Protein AF-A0A7R9W1L7-F1 (afdb_monomer_lite)

pLDDT: mean 74.61, std 10.75, range [48.31, 93.38]

Sequence (232 aa):
MELDSMMPRRMHPTLKKPCCNGKKKKAPWAEGTLNTEYRNQFQDKEVPYIRAGPRPDGPRDNGAFDDSTTYGDGFKHYQVPRAEPCKPLNSQSVEGLPFAGESTYRQGFGPKAVPYQKAGPPAAEATQSGPFDGSTTYGRAFPLRQVPAPPAPVTRATNIESSGPFVGESLYKSTFTNMGNAKRHPKRPGQERVETGPFCGDTTYRNTYVPKQAAPREPDCVPCCSDCDDDE

Foldseek 3Di:
DDDPVPDDDDDDDDDDDPPPPDPDDDDPVPPPDPQDPCNVVDDDDDDDDDDDDDDDDDDDPPDDDDPDDPCVVVDDDDDDDDDDDDDDDDDDDDDDDPDPPDDPCNVPPPDDDDPDDDDDDPDDDPPPDDDDPPQDPCNVPDDDDDDDDDDDPDPPDDPDDPPDDDPPDDPCNVPPDCPDDDDDDDDDDDPPPPDDDDDDPDDPCVVPDDDDDDDDDDDDDDDDDDDDDDDD

Organism: NCBI:txid1486919

Radius of gyration: 82.25 Å; chains: 1; bounding box: 157×122×192 Å

Secondary structure (DSSP, 8-state):
--GGGGSPP------PPPS--------GGGGS----HHHHH---------PPPPPPPPP---PPP----HHHHH------PPPPPP-----------------HHHHHSS--------PPPPPPP-----------HHHHH---PPPPPPPPP---------PPP-----HHHHHS---PPP-----PPP-----PPPP----HHHHH-PPPPPPP----------------

InterPro domains:
  IPR033336 Stabilizer of axonemal microtubules 1/2 [PTHR31516] (99-218)

Structure (mmCIF, N/CA/C/O backbone):
data_AF-A0A7R9W1L7-F1
#
_entry.id   AF-A0A7R9W1L7-F1
#
loop_
_atom_site.group_PDB
_atom_site.id
_atom_site.type_symbol
_atom_site.label_atom_id
_atom_site.label_alt_id
_atom_site.label_comp_id
_atom_site.label_asym_id
_atom_site.label_entity_id
_atom_site.label_seq_id
_atom_site.pdbx_PDB_ins_code
_atom_site.Cartn_x
_atom_site.Cartn_y
_atom_site.Cartn_z
_atom_site.occupancy
_atom_site.B_iso_or_equiv
_atom_site.auth_seq_id
_atom_site.auth_comp_id
_atom_site.auth_asym_id
_atom_site.auth_atom_id
_atom_site.pdbx_PDB_model_num
ATOM 1 N N . MET A 1 1 ? 5.255 -23.029 38.664 1.00 48.31 1 MET A N 1
ATOM 2 C CA . MET A 1 1 ? 5.895 -23.169 37.338 1.00 48.31 1 MET A CA 1
ATOM 3 C C . MET A 1 1 ? 6.216 -21.765 36.877 1.00 48.31 1 MET A C 1
ATOM 5 O O . MET A 1 1 ? 5.319 -20.935 36.912 1.00 48.31 1 MET A O 1
ATOM 9 N N . GLU A 1 2 ? 7.475 -21.481 36.569 1.00 53.03 2 GLU A N 1
ATOM 10 C CA . GLU A 1 2 ? 8.003 -20.116 36.465 1.00 53.03 2 GLU A CA 1
ATOM 11 C C . GLU A 1 2 ? 8.510 -19.879 35.035 1.00 53.03 2 GLU A C 1
ATOM 13 O O . GLU A 1 2 ? 9.278 -20.684 34.504 1.00 53.03 2 GLU A O 1
ATOM 18 N N . LEU A 1 3 ? 7.991 -18.843 34.370 1.00 58.75 3 LEU A N 1
ATOM 19 C CA . LEU A 1 3 ? 8.055 -18.713 32.905 1.00 58.75 3 LEU A CA 1
ATOM 20 C C . LEU A 1 3 ? 9.402 -18.193 32.371 1.00 58.75 3 LEU A C 1
ATOM 22 O O . LEU A 1 3 ? 9.691 -18.360 31.185 1.00 58.75 3 LEU A O 1
ATOM 26 N N . ASP A 1 4 ? 10.267 -17.658 33.235 1.00 58.69 4 ASP A N 1
ATOM 27 C CA . ASP A 1 4 ? 11.565 -17.081 32.847 1.00 58.69 4 ASP A CA 1
ATOM 28 C C . ASP A 1 4 ? 12.581 -18.116 32.328 1.00 58.69 4 ASP A C 1
ATOM 30 O O . ASP A 1 4 ? 13.571 -17.764 31.685 1.00 58.69 4 ASP A O 1
ATOM 34 N N . SER A 1 5 ? 12.325 -19.413 32.532 1.00 60.00 5 SER A N 1
ATOM 35 C CA . SER A 1 5 ? 13.204 -20.499 32.070 1.00 60.00 5 SER A CA 1
ATOM 36 C C . SER A 1 5 ? 13.189 -20.715 30.541 1.00 60.00 5 SER A C 1
ATOM 38 O O . SER A 1 5 ? 13.995 -21.483 30.016 1.00 60.00 5 SER A O 1
ATOM 40 N N . MET A 1 6 ? 12.286 -20.051 29.803 1.00 61.47 6 MET A N 1
ATOM 41 C CA . MET A 1 6 ? 12.083 -20.259 28.357 1.00 61.47 6 MET A CA 1
ATOM 42 C C . MET A 1 6 ? 12.752 -19.227 27.431 1.00 61.47 6 MET A C 1
ATOM 44 O O . MET A 1 6 ? 12.688 -19.389 26.212 1.00 61.47 6 MET A O 1
ATOM 48 N N . MET A 1 7 ? 13.436 -18.200 27.949 1.00 63.03 7 MET A N 1
ATOM 49 C CA . MET A 1 7 ? 14.195 -17.281 27.087 1.00 63.03 7 MET A CA 1
ATOM 50 C C . MET A 1 7 ? 15.588 -17.842 26.731 1.00 63.03 7 MET A C 1
ATOM 52 O O . MET A 1 7 ? 16.369 -18.165 27.632 1.00 63.03 7 MET A O 1
ATOM 56 N N . PRO A 1 8 ? 15.969 -17.923 25.439 1.00 62.28 8 PRO A N 1
ATOM 57 C CA . PRO A 1 8 ? 17.296 -18.390 25.050 1.00 62.28 8 PRO A CA 1
ATOM 58 C C . PRO A 1 8 ? 18.368 -17.384 25.488 1.00 62.28 8 PRO A C 1
ATOM 60 O O . PRO A 1 8 ? 18.388 -16.231 25.049 1.00 62.28 8 PRO A O 1
ATOM 63 N N . ARG A 1 9 ? 19.293 -17.830 26.349 1.00 63.84 9 ARG A N 1
ATOM 64 C CA . ARG A 1 9 ? 20.408 -17.008 26.845 1.00 63.84 9 ARG A CA 1
ATOM 65 C C . ARG A 1 9 ? 21.240 -16.502 25.661 1.00 63.84 9 ARG A C 1
ATOM 67 O O . ARG A 1 9 ? 21.796 -17.305 24.911 1.00 63.84 9 ARG A O 1
ATOM 74 N N . ARG A 1 10 ? 21.360 -15.179 25.500 1.00 57.12 10 ARG A N 1
ATOM 75 C CA . ARG A 1 10 ? 22.214 -14.581 24.461 1.00 57.12 10 ARG A CA 1
ATOM 76 C C . ARG A 1 10 ? 23.678 -14.921 24.744 1.00 57.12 10 ARG A C 1
ATOM 78 O O . ARG A 1 10 ? 24.285 -14.359 25.649 1.00 57.12 10 ARG A O 1
ATOM 85 N N . MET A 1 11 ? 24.247 -15.827 23.952 1.00 55.00 11 MET A N 1
ATOM 86 C CA . MET A 1 11 ? 25.677 -16.122 23.992 1.00 55.00 11 MET A CA 1
ATOM 87 C C . MET A 1 11 ? 26.461 -14.891 23.529 1.00 55.00 11 MET A C 1
ATOM 89 O O . MET A 1 11 ? 26.383 -14.499 22.364 1.00 55.00 11 MET A O 1
ATOM 93 N N . HIS A 1 12 ? 27.220 -14.278 24.436 1.00 54.75 12 HIS A N 1
ATOM 94 C CA . HIS A 1 12 ? 28.152 -13.216 24.070 1.00 54.75 12 HIS A CA 1
ATOM 95 C C . HIS A 1 12 ? 29.284 -13.811 23.213 1.00 54.75 12 HIS A C 1
ATOM 97 O O . HIS A 1 12 ? 29.855 -14.835 23.601 1.00 54.75 12 HIS A O 1
ATOM 103 N N . PRO A 1 13 ? 29.635 -13.210 22.060 1.00 51.91 13 PRO A N 1
ATOM 104 C CA . PRO A 1 13 ? 30.690 -13.740 21.207 1.00 51.91 13 PRO A CA 1
ATOM 105 C C . PRO A 1 13 ? 32.034 -13.681 21.938 1.00 51.91 13 PRO A C 1
ATOM 107 O O . PRO A 1 13 ? 32.464 -12.623 22.400 1.00 51.91 13 PRO A O 1
ATOM 110 N N . THR A 1 14 ? 32.718 -14.821 22.029 1.00 57.22 14 THR A N 1
ATOM 111 C CA . THR A 1 14 ? 34.042 -14.903 22.644 1.00 57.22 14 THR A CA 1
ATOM 112 C C . THR A 1 14 ? 35.061 -14.165 21.779 1.00 57.22 14 THR A C 1
ATOM 114 O O . THR A 1 14 ? 35.517 -14.658 20.746 1.00 57.22 14 THR A O 1
ATOM 117 N N . LEU A 1 15 ? 35.427 -12.955 22.212 1.00 59.19 15 LEU A N 1
ATOM 118 C CA . LEU A 1 15 ? 36.490 -12.152 21.609 1.00 59.19 15 LEU A CA 1
ATOM 119 C C . LEU A 1 15 ? 37.790 -12.965 21.573 1.00 59.19 15 LEU A C 1
ATOM 121 O O . LEU A 1 15 ? 38.470 -13.142 22.587 1.00 59.19 15 LEU A O 1
ATOM 125 N N . LYS A 1 16 ? 38.132 -13.476 20.384 1.00 58.44 16 LYS A N 1
ATOM 126 C CA . LYS A 1 16 ? 39.404 -14.156 20.132 1.00 58.44 16 LYS A CA 1
ATOM 127 C C . LYS A 1 16 ? 40.528 -13.184 20.484 1.00 58.44 16 LYS A C 1
ATOM 129 O O . LYS A 1 16 ? 40.612 -12.105 19.901 1.00 58.44 16 LYS A O 1
ATOM 134 N N . LYS A 1 17 ? 41.373 -13.565 21.449 1.00 60.69 17 LYS A N 1
ATOM 135 C CA . LYS A 1 17 ? 42.519 -12.756 21.889 1.00 60.69 17 LYS A CA 1
ATOM 136 C C . LYS A 1 17 ? 43.356 -12.366 20.657 1.00 60.69 17 LYS A C 1
ATOM 138 O O . LYS A 1 17 ? 43.652 -13.257 19.857 1.00 60.69 17 LYS A O 1
ATOM 143 N N . PRO A 1 18 ? 43.724 -11.083 20.478 1.00 58.16 18 PRO A N 1
ATOM 144 C CA . PRO A 1 18 ? 44.474 -10.655 19.303 1.00 58.16 18 PRO A CA 1
ATOM 145 C C . PRO A 1 18 ? 45.808 -11.406 19.223 1.00 58.16 18 PRO A C 1
ATOM 147 O O . PRO A 1 18 ? 46.460 -11.649 20.239 1.00 58.16 18 PRO A O 1
ATOM 150 N N . CYS A 1 19 ? 46.212 -11.779 18.009 1.00 60.16 19 CYS A N 1
ATOM 151 C CA . CYS A 1 19 ? 47.325 -12.688 17.703 1.00 60.16 19 CYS A CA 1
ATOM 152 C C . CYS A 1 19 ? 48.735 -12.099 17.950 1.00 60.16 19 CYS A C 1
ATOM 154 O O . CYS A 1 19 ? 49.717 -12.492 17.325 1.00 60.16 19 CYS A O 1
ATOM 156 N N . CYS A 1 20 ? 48.859 -11.167 18.892 1.00 54.81 20 CYS A N 1
ATOM 157 C CA . CYS A 1 20 ? 50.037 -10.341 19.134 1.00 54.81 20 CYS A CA 1
ATOM 158 C C . CYS A 1 20 ? 51.049 -10.984 20.099 1.00 54.81 20 CYS A C 1
ATOM 160 O O . CYS A 1 20 ? 51.641 -10.289 20.922 1.00 54.81 20 CYS A O 1
ATOM 162 N N . ASN A 1 21 ? 51.301 -12.293 19.988 1.00 55.09 21 ASN A N 1
ATOM 163 C CA . ASN A 1 21 ? 52.278 -13.010 20.829 1.00 55.09 21 ASN A CA 1
ATOM 164 C C . ASN A 1 21 ? 53.749 -12.755 20.404 1.00 55.09 21 ASN A C 1
ATOM 166 O O . ASN A 1 21 ? 54.629 -13.602 20.556 1.00 55.09 21 ASN A O 1
ATOM 170 N N . GLY A 1 22 ? 54.017 -11.576 19.834 1.00 58.28 22 GLY A N 1
ATOM 171 C CA . GLY A 1 22 ? 55.339 -11.129 19.414 1.00 58.28 22 GLY A CA 1
ATOM 172 C C . GLY A 1 22 ? 56.109 -10.536 20.589 1.00 58.28 22 GLY A C 1
ATOM 173 O O . GLY A 1 22 ? 55.716 -9.508 21.143 1.00 58.28 22 GLY A O 1
ATOM 174 N N . LYS A 1 23 ? 57.237 -11.157 20.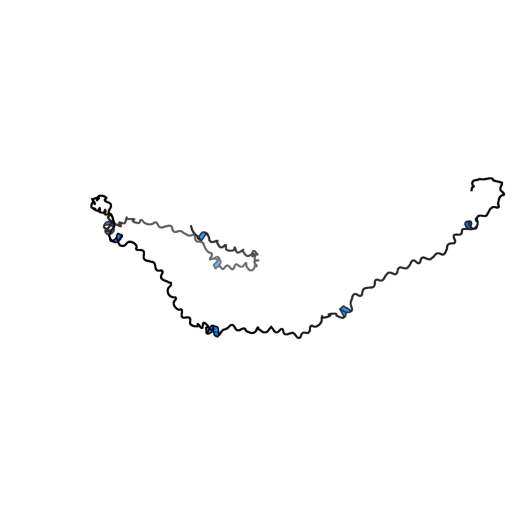954 1.00 60.84 23 LYS A N 1
ATOM 175 C CA . LYS A 1 23 ? 58.143 -10.635 21.987 1.00 60.84 23 LYS A CA 1
ATOM 176 C C . LYS A 1 23 ? 58.648 -9.247 21.571 1.00 60.84 23 LYS A C 1
ATOM 178 O O . LYS A 1 23 ? 59.473 -9.139 20.663 1.00 60.84 23 LYS A O 1
ATOM 183 N N . LYS A 1 24 ? 58.181 -8.186 22.241 1.00 60.44 24 LYS A N 1
ATOM 184 C CA . LYS A 1 24 ? 58.736 -6.833 22.078 1.00 60.44 24 LYS A CA 1
ATOM 185 C C . LYS A 1 24 ? 60.225 -6.883 22.431 1.00 60.44 24 LYS A C 1
ATOM 187 O O . LYS A 1 24 ? 60.571 -7.202 23.567 1.00 60.44 24 LYS A O 1
ATOM 192 N N . LYS A 1 25 ? 61.103 -6.590 21.466 1.00 61.25 25 LYS A N 1
ATOM 193 C CA . LYS A 1 25 ? 62.547 -6.481 21.717 1.00 61.25 25 LYS A CA 1
ATOM 194 C C . LYS A 1 25 ? 62.767 -5.331 22.704 1.00 61.25 25 LYS A C 1
ATOM 196 O O . LYS A 1 25 ? 62.472 -4.187 22.364 1.00 61.25 25 LYS A O 1
ATOM 201 N N . LYS A 1 26 ? 63.257 -5.620 23.914 1.00 58.34 26 LYS A N 1
ATOM 202 C CA . LYS A 1 26 ? 63.721 -4.567 24.825 1.00 58.34 26 LYS A CA 1
ATOM 203 C C . LYS A 1 26 ? 64.927 -3.873 24.190 1.00 58.34 26 LYS A C 1
ATOM 205 O O . LYS A 1 26 ? 65.870 -4.547 23.782 1.00 58.34 26 LYS A O 1
ATOM 210 N N . ALA A 1 27 ? 64.898 -2.546 24.124 1.00 58.50 27 ALA A N 1
ATOM 211 C CA . ALA A 1 27 ? 66.088 -1.752 23.847 1.00 58.50 27 ALA A CA 1
ATOM 212 C C . ALA A 1 27 ? 66.830 -1.489 25.175 1.00 58.50 27 ALA A C 1
ATOM 214 O O . ALA A 1 27 ? 66.163 -1.236 26.181 1.00 58.50 27 ALA A O 1
ATOM 215 N N . PRO A 1 28 ? 68.175 -1.524 25.209 1.00 61.00 28 PRO A N 1
ATOM 216 C CA . PRO A 1 28 ? 68.942 -1.509 26.462 1.00 61.00 28 PRO A CA 1
ATOM 217 C C . PRO A 1 28 ? 68.865 -0.189 27.249 1.00 61.00 28 PRO A C 1
ATOM 219 O O . PRO A 1 28 ? 69.243 -0.152 28.412 1.00 61.00 28 PRO A O 1
ATOM 222 N N . TRP A 1 29 ? 68.333 0.889 26.662 1.00 56.19 29 TRP A N 1
ATOM 223 C CA . TRP A 1 29 ? 68.117 2.162 27.364 1.00 56.19 29 TRP A CA 1
ATOM 224 C C . TRP A 1 29 ? 66.908 2.152 28.320 1.00 56.19 29 TRP A C 1
ATOM 226 O O . TRP A 1 29 ? 66.736 3.085 29.097 1.00 56.19 29 TRP A O 1
ATOM 236 N N . ALA A 1 30 ? 66.082 1.100 28.292 1.00 57.69 30 ALA A N 1
ATOM 237 C CA . ALA A 1 30 ? 64.879 0.965 29.118 1.00 57.69 30 ALA A CA 1
ATOM 238 C C . ALA A 1 30 ? 65.098 0.173 30.428 1.00 57.69 30 ALA A C 1
ATOM 240 O O . ALA A 1 30 ? 64.130 -0.314 31.013 1.00 57.69 30 ALA A O 1
ATOM 241 N N . GLU A 1 31 ? 66.347 0.008 30.880 1.00 59.22 31 GLU A N 1
ATOM 242 C CA . GLU A 1 31 ? 66.680 -0.700 32.134 1.00 59.22 31 GLU A CA 1
ATOM 243 C C . GLU A 1 31 ? 67.099 0.243 33.283 1.00 59.22 31 GLU A C 1
ATOM 245 O O . GLU A 1 31 ? 67.529 -0.207 34.341 1.00 59.22 31 GLU A O 1
ATOM 250 N N . GLY A 1 32 ? 66.877 1.554 33.124 1.00 59.47 32 GLY A N 1
ATOM 251 C CA . GLY A 1 32 ? 66.803 2.497 34.244 1.00 59.47 32 GLY A CA 1
ATOM 252 C C . GLY A 1 32 ? 65.422 2.442 34.906 1.00 59.47 32 GLY A C 1
ATOM 253 O O . GLY A 1 32 ? 64.412 2.755 34.273 1.00 59.47 32 GLY A O 1
ATOM 254 N N . THR A 1 33 ? 65.348 2.039 36.175 1.00 61.34 33 THR A N 1
ATOM 255 C CA . THR A 1 33 ? 64.073 1.861 36.886 1.00 61.34 33 THR A CA 1
ATOM 256 C C . THR A 1 33 ? 63.413 3.197 37.235 1.00 61.34 33 THR A C 1
ATOM 258 O O . THR A 1 33 ? 63.715 3.791 38.267 1.00 61.34 33 THR A O 1
ATOM 261 N N . LEU A 1 34 ? 62.429 3.619 36.436 1.00 58.81 34 LEU A N 1
ATOM 262 C CA . LEU A 1 34 ? 61.545 4.768 36.705 1.00 58.81 34 LEU A CA 1
ATOM 263 C C . LEU A 1 34 ? 60.535 4.524 37.857 1.00 58.81 34 LEU A C 1
ATOM 265 O O . LEU A 1 34 ? 59.455 5.113 37.888 1.00 58.81 34 LEU A O 1
ATOM 269 N N . ASN A 1 35 ? 60.878 3.666 38.822 1.00 61.72 35 ASN A N 1
ATOM 270 C CA . ASN A 1 35 ? 60.157 3.560 40.084 1.00 61.72 35 ASN A CA 1
ATOM 271 C C . ASN A 1 35 ? 60.635 4.687 41.001 1.00 61.72 35 ASN A C 1
ATOM 273 O O . ASN A 1 35 ? 61.728 4.608 41.563 1.00 61.72 35 ASN A O 1
ATOM 277 N N . THR A 1 36 ? 59.803 5.711 41.181 1.00 73.12 36 THR A N 1
ATOM 278 C CA . THR A 1 36 ? 60.026 6.729 42.214 1.00 73.12 36 THR A CA 1
ATOM 279 C C . THR A 1 36 ? 60.129 6.077 43.593 1.00 73.12 36 THR A C 1
ATOM 281 O O . THR A 1 36 ? 59.518 5.038 43.853 1.00 73.12 36 THR A O 1
ATOM 284 N N . GLU A 1 37 ? 60.871 6.699 44.510 1.00 74.81 37 GLU A N 1
ATOM 285 C CA . GLU A 1 37 ? 60.995 6.228 45.897 1.00 74.81 37 GLU A CA 1
ATOM 286 C C . GLU A 1 37 ? 59.626 6.014 46.565 1.00 74.81 37 GLU A C 1
ATOM 288 O O . GLU A 1 37 ? 59.406 4.990 47.211 1.00 74.81 37 GLU A O 1
ATOM 293 N N . TYR A 1 38 ? 58.664 6.893 46.265 1.00 75.38 38 TYR A N 1
ATOM 294 C CA . TYR A 1 38 ? 57.255 6.760 46.630 1.00 75.38 38 TYR A CA 1
ATOM 295 C C . TYR A 1 38 ? 56.657 5.406 46.207 1.00 75.38 38 TYR A C 1
ATOM 297 O O . TYR A 1 38 ? 56.055 4.714 47.025 1.00 75.38 38 TYR A O 1
ATOM 305 N N . ARG A 1 39 ? 56.866 4.969 44.955 1.00 72.81 39 ARG A N 1
ATOM 306 C CA . ARG A 1 39 ? 56.329 3.694 44.445 1.00 72.81 39 ARG A CA 1
ATOM 307 C C . ARG A 1 39 ? 56.939 2.469 45.133 1.00 72.81 39 ARG A C 1
ATOM 309 O O . ARG A 1 39 ? 56.288 1.429 45.195 1.00 72.81 39 ARG A O 1
ATOM 316 N N . ASN A 1 40 ? 58.162 2.592 45.646 1.00 73.31 40 ASN A N 1
ATOM 317 C CA . ASN A 1 40 ? 58.850 1.520 46.364 1.00 73.31 40 ASN A CA 1
ATOM 318 C C . ASN A 1 40 ? 58.471 1.480 47.858 1.00 73.31 40 ASN A C 1
ATOM 320 O O . ASN A 1 40 ? 58.362 0.391 48.417 1.00 73.31 40 ASN A O 1
ATOM 324 N N . GLN A 1 41 ? 58.248 2.638 48.491 1.00 76.00 41 GLN A N 1
ATOM 325 C CA . GLN A 1 41 ? 57.887 2.764 49.912 1.00 76.00 41 GLN A CA 1
ATOM 326 C C . GLN A 1 41 ? 56.391 2.504 50.178 1.00 76.00 41 GLN A C 1
ATOM 328 O O . GLN A 1 41 ? 56.039 1.869 51.177 1.00 76.00 41 GLN A O 1
ATOM 333 N N . PHE A 1 42 ? 55.515 2.956 49.275 1.00 75.50 42 PHE A N 1
ATOM 334 C CA . PHE A 1 42 ? 54.059 2.811 49.361 1.00 75.50 42 PHE A CA 1
ATOM 335 C C . PHE A 1 42 ? 53.570 1.684 48.441 1.00 75.50 42 PHE A C 1
ATOM 337 O O . PHE A 1 42 ? 53.008 1.903 47.366 1.00 75.50 42 PHE A O 1
ATOM 344 N N . GLN A 1 43 ? 53.822 0.453 48.886 1.00 78.31 43 GLN A N 1
ATOM 345 C CA . GLN A 1 43 ? 53.158 -0.752 48.389 1.00 78.31 43 GLN A CA 1
ATOM 346 C C . GLN A 1 43 ? 51.960 -1.079 49.287 1.00 78.31 43 GLN A C 1
ATOM 348 O O . GLN A 1 43 ? 51.998 -0.800 50.489 1.00 78.31 43 GLN A O 1
ATOM 353 N N . ASP A 1 44 ? 50.920 -1.680 48.713 1.00 78.38 44 ASP A N 1
ATOM 354 C CA . ASP A 1 44 ? 49.728 -2.100 49.448 1.00 78.38 44 ASP A CA 1
ATOM 355 C C . ASP A 1 44 ? 50.090 -3.195 50.465 1.00 78.38 44 ASP A C 1
ATOM 357 O O . ASP A 1 44 ? 50.682 -4.218 50.118 1.00 78.38 44 ASP A O 1
ATOM 361 N N . LYS A 1 45 ? 49.769 -2.962 51.742 1.00 77.56 45 LYS A N 1
ATOM 362 C CA . LYS A 1 45 ? 50.071 -3.876 52.853 1.00 77.56 45 LYS A CA 1
ATOM 363 C C . LYS A 1 45 ? 48.774 -4.476 53.371 1.00 77.56 45 LYS A C 1
ATOM 365 O O . LYS A 1 45 ? 47.956 -3.762 53.948 1.00 77.56 45 LYS A O 1
ATOM 370 N N . GLU A 1 46 ? 48.601 -5.780 53.195 1.00 77.94 46 GLU A N 1
ATOM 371 C CA . GLU A 1 46 ? 47.484 -6.500 53.805 1.00 77.94 46 GLU A CA 1
ATOM 372 C C . GLU A 1 46 ? 47.642 -6.514 55.332 1.00 77.94 46 GLU A C 1
ATOM 374 O O . GLU A 1 46 ? 48.674 -6.922 55.868 1.00 77.94 46 GLU A O 1
ATOM 379 N N . VAL A 1 47 ? 46.613 -6.046 56.041 1.00 74.69 47 VAL A N 1
ATOM 380 C CA . VAL A 1 47 ? 46.554 -6.040 57.508 1.00 74.69 47 VAL A CA 1
ATOM 381 C C . VAL A 1 47 ? 45.605 -7.160 57.950 1.00 74.69 47 VAL A C 1
ATOM 383 O O . VAL A 1 47 ? 44.478 -7.213 57.451 1.00 74.69 47 VAL A O 1
ATOM 386 N N . PRO A 1 48 ? 46.005 -8.060 58.869 1.00 74.25 48 PRO A N 1
ATOM 387 C CA . PRO A 1 48 ? 45.157 -9.172 59.286 1.00 74.25 48 PRO A CA 1
ATOM 388 C C . PRO A 1 48 ? 43.876 -8.673 59.968 1.00 74.25 48 PRO A C 1
ATOM 390 O O . PRO A 1 48 ? 43.916 -7.937 60.954 1.00 74.25 48 PRO A O 1
ATOM 393 N N . TYR A 1 49 ? 42.725 -9.096 59.444 1.00 70.75 49 TYR A N 1
ATOM 394 C CA . TYR A 1 49 ? 41.411 -8.671 59.925 1.00 70.75 49 TYR A CA 1
ATOM 395 C C . TYR A 1 49 ? 41.060 -9.311 61.278 1.00 70.75 49 TYR A C 1
ATOM 397 O O . TYR A 1 49 ? 40.677 -10.482 61.358 1.00 70.75 49 TYR A O 1
ATOM 405 N N . ILE A 1 50 ? 41.157 -8.522 62.350 1.00 70.69 50 ILE A N 1
ATOM 406 C CA . ILE A 1 50 ? 40.737 -8.923 63.696 1.00 70.69 50 ILE A CA 1
ATOM 407 C C . ILE A 1 50 ? 39.207 -8.852 63.782 1.00 70.69 50 ILE A C 1
ATOM 409 O O . ILE A 1 50 ? 38.623 -7.768 63.801 1.00 70.69 50 ILE A O 1
ATOM 413 N N . ARG A 1 51 ? 38.541 -10.009 63.889 1.00 68.25 51 ARG A N 1
ATOM 414 C CA . ARG A 1 51 ? 37.119 -10.058 64.260 1.00 68.25 51 ARG A CA 1
ATOM 415 C C . ARG A 1 51 ? 36.964 -9.739 65.743 1.00 68.25 51 ARG A C 1
ATOM 417 O O . ARG A 1 51 ? 37.459 -10.484 66.586 1.00 68.25 51 ARG A O 1
ATOM 424 N N . ALA A 1 52 ? 36.204 -8.696 66.061 1.00 67.88 52 ALA A N 1
ATOM 425 C CA . ALA A 1 52 ? 35.606 -8.572 67.384 1.00 67.88 52 ALA A CA 1
ATOM 426 C C . ALA A 1 52 ? 34.566 -9.693 67.570 1.00 67.88 52 ALA A C 1
ATOM 428 O O . ALA A 1 52 ? 33.734 -9.920 66.690 1.00 67.88 52 ALA A O 1
ATOM 429 N N . GLY A 1 53 ? 34.628 -10.408 68.695 1.00 71.56 53 GLY A N 1
ATOM 430 C CA . GLY A 1 53 ? 33.616 -11.403 69.051 1.00 71.56 53 GLY A CA 1
ATOM 431 C C . GLY A 1 53 ? 32.283 -10.753 69.460 1.00 71.56 53 GLY A C 1
ATOM 432 O O . GLY A 1 53 ? 32.265 -9.565 69.800 1.00 71.56 53 GLY A O 1
ATOM 433 N N . PRO A 1 54 ? 31.168 -11.508 69.463 1.00 69.62 54 PRO A N 1
ATOM 434 C CA . PRO A 1 54 ? 29.909 -11.036 70.032 1.00 69.62 54 PRO A CA 1
ATOM 435 C C . PRO A 1 54 ? 30.086 -10.632 71.500 1.00 69.62 54 PRO A C 1
ATOM 437 O O . PRO A 1 54 ? 30.805 -11.293 72.251 1.00 69.62 54 PRO A O 1
ATOM 440 N N . ARG A 1 55 ? 29.409 -9.561 71.926 1.00 67.50 55 ARG A N 1
ATOM 441 C CA . ARG A 1 55 ? 29.264 -9.261 73.357 1.00 67.50 55 ARG A CA 1
ATOM 442 C C . ARG A 1 55 ? 28.253 -10.239 73.970 1.00 67.50 55 ARG A C 1
ATOM 444 O O . ARG A 1 55 ? 27.312 -10.609 73.270 1.00 67.50 55 ARG A O 1
ATOM 451 N N . PRO A 1 56 ? 28.400 -10.639 75.244 1.00 67.56 56 PRO A N 1
ATOM 452 C CA . PRO A 1 56 ? 27.352 -11.382 75.930 1.00 67.56 56 PRO A CA 1
ATOM 453 C C . PRO A 1 56 ? 26.114 -10.491 76.104 1.00 67.56 56 PRO A C 1
ATOM 455 O O . PRO A 1 56 ? 26.220 -9.379 76.628 1.00 67.56 56 PRO A O 1
ATOM 458 N N . ASP A 1 57 ? 24.949 -10.974 75.673 1.00 67.62 57 ASP A N 1
ATOM 459 C CA . ASP A 1 57 ? 23.664 -10.371 76.031 1.00 67.62 57 ASP A CA 1
ATOM 460 C C . ASP A 1 57 ? 23.427 -10.530 77.541 1.00 67.62 57 ASP A C 1
ATOM 462 O O . ASP A 1 57 ? 23.575 -11.620 78.098 1.00 67.62 57 ASP A O 1
ATOM 466 N N . GLY A 1 58 ? 23.059 -9.435 78.208 1.00 69.00 58 GLY A N 1
ATOM 467 C CA . GLY A 1 58 ? 22.636 -9.474 79.608 1.00 69.00 58 GLY A CA 1
ATOM 468 C C . GLY A 1 58 ? 21.249 -10.116 79.767 1.00 69.00 58 GLY A C 1
ATOM 469 O O . GLY A 1 58 ? 20.478 -10.137 78.801 1.00 69.00 58 GLY A O 1
ATOM 470 N N . PRO A 1 59 ? 20.898 -10.609 80.972 1.00 70.62 59 PRO A N 1
ATOM 471 C CA . PRO A 1 59 ? 19.555 -11.104 81.256 1.00 70.62 59 PRO A CA 1
ATOM 472 C C . PRO A 1 59 ? 18.486 -10.066 80.898 1.00 70.62 59 PRO A C 1
ATOM 474 O O . PRO A 1 59 ? 18.641 -8.878 81.183 1.00 70.62 59 PRO A O 1
ATOM 477 N N . ARG A 1 60 ? 17.400 -10.526 80.273 1.00 70.38 60 ARG A N 1
ATOM 478 C CA . ARG A 1 60 ? 16.197 -9.731 80.011 1.00 70.38 60 ARG A CA 1
ATOM 479 C C . ARG A 1 60 ? 15.045 -10.381 80.762 1.00 70.38 60 ARG A C 1
ATOM 481 O O . ARG A 1 60 ? 14.823 -11.582 80.599 1.00 70.38 60 ARG A O 1
ATOM 488 N N . ASP A 1 61 ? 14.335 -9.599 81.565 1.00 72.81 61 ASP A N 1
ATOM 489 C CA . ASP A 1 61 ? 13.206 -10.090 82.351 1.00 72.81 61 ASP A CA 1
ATOM 490 C C . ASP A 1 61 ? 12.004 -10.354 81.439 1.00 72.81 61 ASP A C 1
ATOM 492 O O . ASP A 1 61 ? 11.173 -9.483 81.182 1.00 72.81 61 ASP A O 1
ATOM 496 N N . ASN A 1 62 ? 11.919 -11.586 80.939 1.00 69.44 62 ASN A N 1
ATOM 497 C CA . ASN A 1 62 ? 10.798 -12.084 80.144 1.00 69.44 62 ASN A CA 1
ATOM 498 C C . ASN A 1 62 ? 9.594 -12.404 81.050 1.00 69.44 62 ASN A C 1
ATOM 500 O O . ASN A 1 62 ? 9.152 -13.551 81.137 1.00 69.44 62 ASN A O 1
ATOM 504 N N . GLY A 1 63 ? 9.087 -11.394 81.760 1.00 76.62 63 GLY A N 1
ATOM 505 C CA . GLY A 1 63 ? 7.808 -11.486 82.459 1.00 76.62 63 GLY A CA 1
ATOM 506 C C . GLY A 1 63 ? 6.671 -11.695 81.458 1.00 76.62 63 GLY A C 1
ATOM 507 O O . GLY A 1 63 ? 6.651 -11.066 80.400 1.00 76.62 63 GLY A O 1
ATOM 508 N N . ALA A 1 64 ? 5.726 -12.580 81.779 1.00 79.62 64 ALA A N 1
ATOM 509 C CA . ALA A 1 64 ? 4.512 -12.721 80.984 1.00 79.62 64 ALA A CA 1
ATOM 510 C C . ALA A 1 64 ? 3.681 -11.434 81.099 1.00 79.62 64 ALA A C 1
ATOM 512 O O . ALA A 1 64 ? 3.392 -10.980 82.207 1.00 79.62 64 ALA A O 1
ATOM 513 N N . PHE A 1 65 ? 3.328 -10.846 79.958 1.00 82.69 65 PHE A N 1
ATOM 514 C CA . PHE A 1 65 ? 2.392 -9.730 79.900 1.00 82.69 65 PHE A CA 1
ATOM 515 C C . PHE A 1 65 ? 0.960 -10.259 80.070 1.00 82.69 65 PHE A C 1
ATOM 517 O O . PHE A 1 65 ? 0.658 -11.378 79.654 1.00 82.69 65 PHE A O 1
ATOM 524 N N . ASP A 1 66 ? 0.106 -9.475 80.725 1.00 84.12 66 ASP A N 1
ATOM 525 C CA . ASP A 1 66 ? -1.313 -9.780 80.891 1.00 84.12 66 ASP A CA 1
ATOM 526 C C . ASP A 1 66 ? -2.117 -8.867 79.960 1.00 84.12 66 ASP A C 1
ATOM 528 O O . ASP A 1 66 ? -2.437 -7.726 80.293 1.00 84.12 66 ASP A O 1
ATOM 532 N N . ASP A 1 67 ? -2.395 -9.371 78.758 1.00 82.19 67 ASP A N 1
ATOM 533 C CA . ASP A 1 67 ? -3.186 -8.700 77.725 1.00 82.19 67 ASP A CA 1
ATOM 534 C C . ASP A 1 67 ? -4.698 -8.633 78.054 1.00 82.19 67 ASP A C 1
ATOM 536 O O . ASP A 1 67 ? -5.494 -8.195 77.213 1.00 82.19 67 ASP A O 1
ATOM 540 N N . SER A 1 68 ? -5.144 -9.086 79.237 1.00 85.31 68 SER A N 1
ATOM 541 C CA . SER A 1 68 ? -6.563 -9.042 79.600 1.00 85.31 68 SER A CA 1
ATOM 542 C C . SER A 1 68 ? -7.065 -7.600 79.739 1.00 85.31 68 SER A C 1
ATOM 544 O O . SER A 1 68 ? -6.461 -6.722 80.354 1.00 85.31 68 SER A O 1
ATOM 546 N N . THR A 1 69 ? -8.216 -7.329 79.121 1.00 87.38 69 THR A N 1
ATOM 547 C CA . THR A 1 69 ? -8.866 -6.016 79.165 1.00 87.38 69 THR A CA 1
ATOM 548 C C . THR A 1 69 ? -10.340 -6.180 79.493 1.00 87.38 69 THR A C 1
ATOM 550 O O . THR A 1 69 ? -11.004 -7.096 79.006 1.00 87.38 69 THR A O 1
ATOM 553 N N . THR A 1 70 ? -10.890 -5.241 80.265 1.00 88.81 70 THR A N 1
ATOM 554 C CA . THR A 1 70 ? -12.297 -5.255 80.701 1.00 88.81 70 THR A CA 1
ATOM 555 C C . THR A 1 70 ? -13.279 -5.365 79.530 1.00 88.81 70 THR A C 1
ATOM 557 O O . THR A 1 70 ? -14.349 -5.954 79.667 1.00 88.81 70 THR A O 1
ATOM 560 N N . TYR A 1 71 ? -12.912 -4.823 78.363 1.00 88.88 71 TYR A N 1
ATOM 561 C CA . TYR A 1 71 ? -13.696 -4.950 77.137 1.00 88.88 71 TYR A CA 1
ATOM 562 C C . TYR A 1 71 ? -13.599 -6.354 76.522 1.00 88.88 71 TYR A C 1
ATOM 564 O O . TYR A 1 71 ? -14.628 -6.950 76.206 1.00 88.88 71 TYR A O 1
ATOM 572 N N . GLY A 1 72 ? -12.381 -6.895 76.393 1.00 85.00 72 GLY A N 1
ATOM 573 C CA . GLY A 1 72 ? -12.137 -8.223 75.825 1.00 85.00 72 GLY A CA 1
ATOM 574 C C . GLY A 1 72 ? -12.793 -9.353 76.618 1.00 85.00 72 GLY A C 1
ATOM 575 O O . GLY A 1 72 ? -13.272 -10.313 76.015 1.00 85.00 72 GLY A O 1
ATOM 576 N N . ASP A 1 73 ? -12.883 -9.225 77.946 1.00 84.38 73 ASP A N 1
ATOM 577 C CA . ASP A 1 73 ? -13.613 -10.181 78.784 1.00 84.38 73 ASP A CA 1
ATOM 578 C C . ASP A 1 73 ? -15.124 -9.928 78.853 1.00 84.38 73 ASP A C 1
ATOM 580 O O . ASP A 1 73 ? -15.892 -10.892 78.816 1.00 84.38 73 ASP A O 1
ATOM 584 N N . GLY A 1 74 ? -15.561 -8.665 78.908 1.00 85.94 74 GLY A N 1
ATOM 585 C CA . GLY A 1 74 ? -16.973 -8.304 79.071 1.00 85.94 74 GLY A CA 1
ATOM 586 C C . GLY A 1 74 ? -17.849 -8.481 77.823 1.00 85.94 74 GLY A C 1
ATOM 587 O O . GLY A 1 74 ? -19.044 -8.737 77.958 1.00 85.94 74 GLY A O 1
ATOM 588 N N . PHE A 1 75 ? -17.289 -8.366 76.612 1.00 84.00 75 PHE A N 1
ATOM 589 C CA . PHE A 1 75 ? -18.062 -8.324 75.360 1.00 84.00 75 PHE A CA 1
ATOM 590 C C . PHE A 1 75 ? -17.745 -9.497 74.421 1.00 84.00 75 PHE A C 1
ATOM 592 O O . PHE A 1 75 ? -17.197 -9.331 73.331 1.00 84.00 75 PHE A O 1
ATOM 599 N N . LYS A 1 76 ? -18.137 -10.707 74.836 1.00 84.94 76 LYS A N 1
ATOM 600 C CA . LYS A 1 76 ? -18.023 -11.942 74.039 1.00 84.94 76 LYS A CA 1
ATOM 601 C C . LYS A 1 76 ? -19.360 -12.311 73.385 1.00 84.94 76 LYS A C 1
ATOM 603 O O . LYS A 1 76 ? -20.429 -12.053 73.932 1.00 84.94 76 LYS A O 1
ATOM 608 N N . HIS A 1 77 ? -19.314 -12.925 72.201 1.00 84.38 77 HIS A N 1
ATOM 609 C CA . HIS A 1 77 ? -20.521 -13.295 71.451 1.00 84.38 77 HIS A CA 1
ATOM 610 C C . HIS A 1 77 ? -21.180 -14.566 72.021 1.00 84.38 77 HIS A C 1
ATOM 612 O O . HIS A 1 77 ? -20.804 -15.690 71.678 1.00 84.38 77 HIS A O 1
ATOM 618 N N . TYR A 1 78 ? -22.215 -14.398 72.843 1.00 81.81 78 TYR A N 1
ATOM 619 C CA . TYR A 1 78 ? -23.036 -15.504 73.340 1.00 81.81 78 TYR A CA 1
ATOM 620 C C . TYR A 1 78 ? -23.910 -16.107 72.230 1.00 81.81 78 TYR A C 1
ATOM 622 O O . TYR A 1 78 ? -24.626 -15.394 71.530 1.00 81.81 78 TYR A O 1
ATOM 630 N N . GLN A 1 79 ? -23.885 -17.434 72.079 1.00 80.75 79 GLN A N 1
ATOM 631 C CA . GLN A 1 79 ? -24.840 -18.145 71.226 1.00 80.75 79 GLN A CA 1
ATOM 632 C C . GLN A 1 79 ? -26.120 -18.427 72.022 1.00 80.75 79 GLN A C 1
ATOM 634 O O . GLN A 1 79 ? -26.082 -19.125 73.032 1.00 80.75 79 GLN A O 1
ATOM 639 N N . VAL A 1 80 ? -27.248 -17.883 71.564 1.00 82.69 80 VAL A N 1
ATOM 640 C CA . VAL A 1 80 ? -28.573 -18.087 72.172 1.00 82.69 80 VAL A CA 1
ATOM 641 C C . VAL A 1 80 ? -29.377 -19.051 71.288 1.00 82.69 80 VAL A C 1
ATOM 643 O O . VAL A 1 80 ? -29.420 -18.842 70.072 1.00 82.69 80 VAL A O 1
ATOM 646 N N . PRO A 1 81 ? -30.007 -20.107 71.841 1.00 83.19 81 PRO A N 1
ATOM 647 C CA . PRO A 1 81 ? -30.806 -21.039 71.051 1.00 83.19 81 PRO A CA 1
ATOM 648 C C . PRO A 1 81 ? -32.051 -20.364 70.460 1.00 83.19 81 PRO A C 1
ATOM 650 O O . PRO A 1 81 ? -32.651 -19.468 71.055 1.00 83.19 81 PRO A O 1
ATOM 653 N N . ARG A 1 82 ? -32.459 -20.820 69.273 1.00 81.19 82 ARG A N 1
ATOM 654 C CA . ARG A 1 82 ? -33.653 -20.329 68.574 1.00 81.19 82 ARG A CA 1
ATOM 655 C C . ARG A 1 82 ? -34.925 -20.864 69.243 1.00 81.19 82 ARG A C 1
ATOM 657 O O . ARG A 1 82 ? -35.006 -22.050 69.536 1.00 81.19 82 ARG A O 1
ATOM 664 N N . ALA A 1 83 ? -35.927 -20.005 69.430 1.00 82.19 83 ALA A N 1
ATOM 665 C CA . ALA A 1 83 ? -37.247 -20.416 69.912 1.00 82.19 83 ALA A CA 1
ATOM 666 C C . ALA A 1 83 ? -38.050 -21.172 68.833 1.00 82.19 83 ALA A C 1
ATOM 668 O O . ALA A 1 83 ? -38.008 -20.810 67.652 1.00 82.19 83 ALA A O 1
ATOM 669 N N . GLU A 1 84 ? -38.801 -22.194 69.249 1.00 81.56 84 GLU A N 1
ATOM 670 C CA . GLU A 1 84 ? -39.566 -23.069 68.350 1.00 81.56 84 GLU A CA 1
ATOM 671 C C . GLU A 1 84 ? -40.888 -22.440 67.853 1.00 81.56 84 GLU A C 1
ATOM 673 O O . GLU A 1 84 ? -41.560 -21.742 68.619 1.00 81.56 84 GLU A O 1
ATOM 678 N N . PRO A 1 85 ? -41.320 -22.677 66.593 1.00 79.06 85 PRO A N 1
ATOM 679 C CA . PRO A 1 85 ? -42.541 -22.084 66.048 1.00 79.06 85 PRO A CA 1
ATOM 680 C C . PRO A 1 85 ? -43.798 -22.895 66.399 1.00 79.06 85 PRO A C 1
ATOM 682 O O . PRO A 1 85 ? -43.945 -24.044 65.985 1.00 79.06 85 PRO A O 1
ATOM 685 N N . CYS A 1 86 ? -44.773 -22.264 67.055 1.00 71.75 86 CYS A N 1
ATOM 686 C CA . CYS A 1 86 ? -46.090 -22.865 67.278 1.00 71.75 86 CYS A CA 1
ATOM 687 C C . CYS A 1 86 ? -46.984 -22.725 66.026 1.00 71.75 86 CYS A C 1
ATOM 689 O O . CYS A 1 86 ? -47.134 -21.625 65.491 1.00 71.75 86 CYS A O 1
ATOM 691 N N . LYS A 1 87 ? -47.580 -23.828 65.550 1.00 74.88 87 LYS A N 1
ATOM 692 C CA . LYS A 1 87 ? -48.490 -23.866 64.387 1.00 74.88 87 LYS A CA 1
ATOM 693 C C . LYS A 1 87 ? -49.734 -24.717 64.698 1.00 74.88 87 LYS A C 1
ATOM 695 O O . LYS A 1 87 ? -49.569 -25.806 65.243 1.00 74.88 87 LYS A O 1
ATOM 700 N N . PRO A 1 88 ? -50.954 -24.270 64.343 1.00 71.81 88 PRO A N 1
ATOM 701 C CA . PRO A 1 88 ? -52.175 -25.044 64.556 1.00 71.81 88 PRO A CA 1
ATOM 702 C C . PRO A 1 88 ? -52.308 -26.205 63.559 1.00 71.81 88 PRO A C 1
ATOM 704 O O . PRO A 1 88 ? -51.764 -26.168 62.453 1.00 71.81 88 PRO A O 1
ATOM 707 N N . LEU A 1 89 ? -53.069 -27.228 63.951 1.00 68.44 89 LEU A N 1
ATOM 708 C CA . LEU A 1 89 ? -53.333 -28.421 63.149 1.00 68.44 89 LEU A CA 1
ATOM 709 C C . LEU A 1 89 ? -54.611 -28.222 62.313 1.00 68.44 89 LEU A C 1
ATOM 711 O O . LEU A 1 89 ? -55.696 -28.098 62.875 1.00 68.44 89 LEU A O 1
ATOM 715 N N . ASN A 1 90 ? -54.499 -28.199 60.982 1.00 60.34 90 ASN A N 1
ATOM 716 C CA . ASN A 1 90 ? -55.666 -28.126 60.093 1.00 60.34 90 ASN A CA 1
ATOM 717 C C . ASN A 1 90 ? -56.379 -29.484 60.023 1.00 60.34 90 ASN A C 1
ATOM 719 O O . ASN A 1 90 ? -55.769 -30.481 59.638 1.00 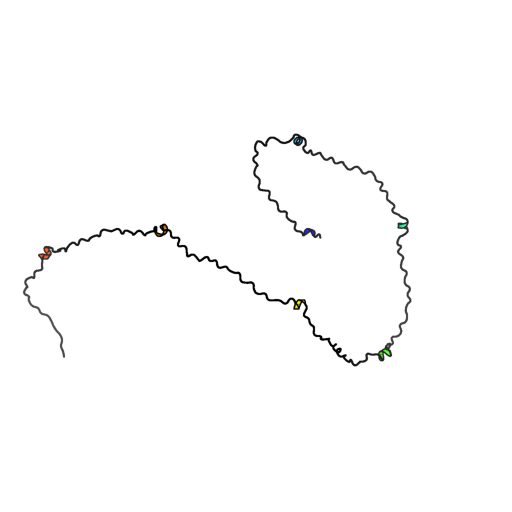60.34 90 ASN A O 1
ATOM 723 N N . SER A 1 91 ? -57.679 -29.509 60.319 1.00 60.41 91 SER A N 1
ATOM 724 C CA . SER A 1 91 ? -58.520 -30.705 60.235 1.00 60.41 91 SER A CA 1
ATOM 725 C C . SER A 1 91 ? -59.821 -30.430 59.478 1.00 60.41 91 SER A C 1
ATOM 727 O O . SER A 1 91 ? -60.629 -29.618 59.911 1.00 60.41 91 SER A O 1
ATOM 729 N N . GLN A 1 92 ? -59.999 -31.128 58.348 1.00 61.00 92 GLN A N 1
ATOM 730 C CA . GLN A 1 92 ? -61.253 -31.659 57.773 1.00 61.00 92 GLN A CA 1
ATOM 731 C C . GLN A 1 92 ? -61.053 -31.938 56.274 1.00 61.00 92 GLN A C 1
ATOM 733 O O . GLN A 1 92 ? -60.825 -31.030 55.478 1.00 61.00 92 GLN A O 1
ATOM 738 N N . SER A 1 93 ? -61.157 -33.208 55.883 1.00 61.91 93 SER A N 1
ATOM 739 C CA . SER A 1 93 ? -61.257 -33.628 54.484 1.00 61.91 93 SER A CA 1
ATOM 740 C C . SER A 1 93 ? -62.730 -33.686 54.083 1.00 61.91 93 SER A C 1
ATOM 742 O O . SER A 1 93 ? -63.463 -34.539 54.581 1.00 61.91 93 SER A O 1
ATOM 744 N N . VAL A 1 94 ? -63.165 -32.788 53.200 1.00 67.75 94 VAL A N 1
ATOM 745 C CA . VAL A 1 94 ? -64.523 -32.819 52.631 1.00 67.75 94 VAL A CA 1
ATOM 746 C C . VAL A 1 94 ? -64.616 -33.938 51.588 1.00 67.75 94 VAL A C 1
ATOM 748 O O . VAL A 1 94 ? -63.659 -34.192 50.856 1.00 67.75 94 VAL A O 1
ATOM 751 N N . GLU A 1 95 ? -65.754 -34.629 51.547 1.00 70.88 95 GLU A N 1
ATOM 752 C CA . GLU A 1 95 ? -65.964 -35.821 50.721 1.00 70.88 95 GLU A CA 1
ATOM 753 C C . GLU A 1 95 ? -65.907 -35.517 49.212 1.00 70.88 95 GLU A C 1
ATOM 755 O O . GLU A 1 95 ? -66.396 -34.491 48.736 1.00 70.88 95 GLU A O 1
ATOM 760 N N . GLY A 1 96 ? -65.284 -36.426 48.455 1.00 71.00 96 GLY A N 1
ATOM 761 C CA . GLY A 1 96 ? -64.830 -36.211 47.076 1.00 71.00 96 GLY A CA 1
ATOM 762 C C . GLY A 1 96 ? -65.908 -36.252 45.989 1.00 71.00 96 GLY A C 1
ATOM 763 O O . GLY A 1 96 ? -65.752 -36.982 45.011 1.00 71.00 96 GLY A O 1
ATOM 764 N N . LEU A 1 97 ? -66.980 -35.469 46.122 1.00 74.12 97 LEU A N 1
ATOM 765 C CA . LEU A 1 97 ? -67.894 -35.207 45.007 1.00 74.12 97 LEU A CA 1
ATOM 766 C C . LEU A 1 97 ? -67.167 -34.400 43.909 1.00 74.12 97 LEU A C 1
ATOM 768 O O . LEU A 1 97 ? -66.550 -33.376 44.218 1.00 74.12 97 LEU A O 1
ATOM 772 N N . PRO A 1 98 ? -67.232 -34.806 42.626 1.00 77.00 98 PRO A N 1
ATOM 773 C CA . PRO A 1 98 ? -66.559 -34.088 41.549 1.00 77.00 98 PRO A CA 1
ATOM 774 C C . PRO A 1 98 ? -67.228 -32.728 41.309 1.00 77.00 98 PRO A C 1
ATOM 776 O O . PRO A 1 98 ? -68.341 -32.640 40.790 1.00 77.00 98 PRO A O 1
ATOM 779 N N . PHE A 1 99 ? -66.536 -31.648 41.676 1.00 79.69 99 PHE A N 1
ATOM 780 C CA . PHE A 1 99 ? -66.993 -30.285 41.415 1.00 79.69 99 PHE A CA 1
ATOM 781 C C . PHE A 1 99 ? -67.050 -30.020 39.904 1.00 79.69 99 PHE A C 1
ATOM 783 O O . PHE A 1 99 ? -66.030 -30.080 39.220 1.00 79.69 99 PHE A O 1
ATOM 790 N N . ALA A 1 100 ? -68.239 -29.692 39.390 1.00 79.50 100 ALA A N 1
ATOM 791 C CA . ALA A 1 100 ? -68.487 -29.573 37.952 1.00 79.50 100 ALA A CA 1
ATOM 792 C C . ALA A 1 100 ? -67.664 -28.475 37.247 1.00 79.50 100 ALA A C 1
ATOM 794 O O . ALA A 1 100 ? -67.483 -28.551 36.038 1.00 79.50 100 ALA A O 1
ATOM 795 N N . GLY A 1 101 ? -67.172 -27.456 37.967 1.00 83.06 101 GLY A N 1
ATOM 796 C CA . GLY A 1 101 ? -66.178 -26.485 37.475 1.00 83.06 101 GLY A CA 1
ATOM 797 C C . GLY A 1 101 ? -66.621 -25.507 36.373 1.00 83.06 101 GLY A C 1
ATOM 798 O O . GLY A 1 101 ? -65.924 -24.523 36.117 1.00 83.06 101 GLY A O 1
ATOM 799 N N . GLU A 1 102 ? -67.761 -25.737 35.725 1.00 84.12 102 GLU A N 1
ATOM 800 C CA . GLU A 1 102 ? -68.258 -24.910 34.626 1.00 84.12 102 GLU A CA 1
ATOM 801 C C . GLU A 1 102 ? -69.058 -23.704 35.126 1.00 84.12 102 GLU A C 1
ATOM 803 O O . GLU A 1 102 ? -70.178 -23.826 35.618 1.00 84.12 102 GLU A O 1
ATOM 808 N N . SER A 1 103 ? -68.481 -22.511 34.967 1.00 87.62 103 SER A N 1
ATOM 809 C CA . SER A 1 103 ? -69.175 -21.243 35.194 1.00 87.62 103 SER A CA 1
ATOM 810 C C . SER A 1 103 ? -69.916 -20.778 33.937 1.00 87.62 103 SER A C 1
ATOM 812 O O . SER A 1 103 ? -69.527 -21.084 32.807 1.00 87.62 103 SER A O 1
ATOM 814 N N . THR A 1 104 ? -70.944 -19.946 34.116 1.00 88.69 104 THR A N 1
ATOM 815 C CA . THR A 1 104 ? -71.678 -19.311 33.004 1.00 88.69 104 THR A CA 1
ATOM 816 C C . THR A 1 104 ? -70.761 -18.502 32.081 1.00 88.69 104 THR A C 1
ATOM 818 O O . THR A 1 104 ? -70.982 -18.460 30.872 1.00 88.69 104 THR A O 1
ATOM 821 N N . TYR A 1 105 ? -69.684 -17.917 32.620 1.00 89.19 105 TYR A N 1
ATOM 822 C CA . TYR A 1 105 ? -68.646 -17.257 31.827 1.00 89.19 105 TYR A CA 1
ATOM 823 C C . TYR A 1 105 ? -67.899 -18.248 30.921 1.00 89.19 105 TYR A C 1
ATOM 825 O O . TYR A 1 105 ? -67.764 -18.003 29.723 1.00 89.19 105 TYR A O 1
ATOM 833 N N . ARG A 1 106 ? -67.466 -19.394 31.468 1.00 86.56 106 ARG A N 1
ATOM 834 C CA . ARG A 1 106 ? -66.735 -20.433 30.723 1.00 86.56 106 ARG A CA 1
ATOM 835 C C . ARG A 1 106 ? -67.570 -21.025 29.583 1.00 86.56 106 ARG A C 1
ATOM 837 O O . ARG A 1 106 ? -67.031 -21.283 28.512 1.00 86.56 106 ARG A O 1
ATOM 844 N N . GLN A 1 107 ? -68.884 -21.142 29.782 1.00 85.94 107 GLN A N 1
ATOM 845 C CA . GLN A 1 107 ? -69.832 -21.576 28.752 1.00 85.94 107 GLN A CA 1
ATOM 846 C C . GLN A 1 107 ? -70.148 -20.478 27.713 1.00 85.94 107 GLN A C 1
ATOM 848 O O . GLN A 1 107 ? -70.207 -20.761 26.518 1.00 85.94 107 GLN A O 1
ATOM 853 N N . GLY A 1 108 ? -70.334 -19.218 28.128 1.00 88.88 108 GLY A N 1
ATOM 854 C CA . GLY A 1 108 ? -70.761 -18.125 27.236 1.00 88.88 108 GLY A CA 1
ATOM 855 C C . GLY A 1 108 ? -69.651 -17.451 26.409 1.00 88.88 108 GLY A C 1
ATOM 856 O O . GLY A 1 108 ? -69.931 -16.859 25.356 1.00 88.88 108 GLY A O 1
ATOM 857 N N . PHE A 1 109 ? -68.397 -17.533 26.869 1.00 86.69 109 PHE A N 1
ATOM 858 C CA . PHE A 1 109 ? -67.249 -16.782 26.335 1.00 86.69 109 PHE A CA 1
ATOM 859 C C . PHE A 1 109 ? -66.095 -17.676 25.847 1.00 86.69 109 PHE A C 1
ATOM 861 O O . PHE A 1 109 ? -64.931 -17.277 25.872 1.00 86.69 109 PHE A O 1
ATOM 868 N N . GLY A 1 110 ? -66.416 -18.872 25.340 1.00 84.94 110 GLY A N 1
ATOM 869 C CA . GLY A 1 110 ? -65.476 -19.670 24.545 1.00 84.94 110 GLY A CA 1
ATOM 870 C C . GLY A 1 110 ? -65.022 -18.960 23.250 1.00 84.94 110 GLY A C 1
ATOM 871 O O . GLY A 1 110 ? -65.643 -17.975 22.833 1.00 84.94 110 GLY A O 1
ATOM 872 N N . PRO A 1 111 ? -63.951 -19.445 22.590 1.00 85.38 111 PRO A N 1
ATOM 873 C CA . PRO A 1 111 ? -63.397 -18.824 21.387 1.00 85.38 111 PRO A CA 1
ATOM 874 C C . PRO A 1 111 ? -64.400 -18.859 20.225 1.00 85.38 111 PRO A C 1
ATOM 876 O O . PRO A 1 111 ? -64.755 -19.922 19.718 1.00 85.38 111 PRO A O 1
ATOM 879 N N . LYS A 1 112 ? -64.850 -17.680 19.786 1.00 83.81 112 LYS A N 1
ATOM 880 C CA . LYS A 1 112 ? -65.795 -17.517 18.670 1.00 83.81 112 LYS A CA 1
ATOM 881 C C . LYS A 1 112 ? -65.017 -17.283 17.378 1.00 83.81 112 LYS A C 1
ATOM 883 O O . LYS A 1 112 ? -64.152 -16.412 17.327 1.00 83.81 112 LYS A O 1
ATOM 888 N N . ALA A 1 113 ? -65.326 -18.053 16.337 1.00 79.44 113 ALA A N 1
ATOM 889 C CA . ALA A 1 113 ? -64.691 -17.912 15.031 1.00 79.44 113 ALA A CA 1
ATOM 890 C C . ALA A 1 113 ? -65.130 -16.598 14.361 1.00 79.44 113 ALA A C 1
ATOM 892 O O . ALA A 1 113 ? -66.247 -16.485 13.860 1.00 79.44 113 ALA A O 1
ATOM 893 N N . VAL A 1 114 ? -64.247 -15.600 14.365 1.00 77.81 114 VAL A N 1
ATOM 894 C CA . VAL A 1 114 ? -64.435 -14.344 13.626 1.00 77.81 114 VAL A CA 1
ATOM 895 C C . VAL A 1 114 ? -63.977 -14.563 12.177 1.00 77.81 114 VAL A C 1
ATOM 897 O O . VAL A 1 114 ? -62.896 -15.124 11.981 1.00 77.81 114 VAL A O 1
ATOM 900 N N . PRO A 1 115 ? -64.736 -14.136 11.148 1.00 76.31 115 PRO A N 1
ATOM 901 C CA . PRO A 1 115 ? -64.275 -14.214 9.766 1.00 76.31 115 PRO A CA 1
ATOM 902 C C . PRO A 1 115 ? -63.035 -13.330 9.582 1.00 76.31 115 PRO A C 1
ATOM 904 O O . PRO A 1 115 ? -63.121 -12.103 9.601 1.00 76.31 115 PRO A O 1
ATOM 907 N N . TYR A 1 116 ? -61.872 -13.961 9.409 1.00 70.00 116 TYR A N 1
ATOM 908 C CA . TYR A 1 116 ? -60.602 -13.264 9.221 1.00 70.00 116 TYR A CA 1
ATOM 909 C C . TYR A 1 116 ? -60.553 -12.604 7.839 1.00 70.00 116 TYR A C 1
ATOM 911 O O . TYR A 1 116 ? -60.107 -13.197 6.853 1.00 70.00 116 TYR A O 1
ATOM 919 N N . GLN A 1 117 ? -61.011 -11.355 7.762 1.00 70.81 117 GLN A N 1
ATOM 920 C CA . GLN A 1 117 ? -60.714 -10.510 6.616 1.00 70.81 117 GLN A CA 1
ATOM 921 C C . GLN A 1 117 ? -59.222 -10.179 6.636 1.00 70.81 117 GLN A C 1
ATOM 923 O O . GLN A 1 117 ? -58.739 -9.465 7.514 1.00 70.81 117 GLN A O 1
ATOM 928 N N . LYS A 1 118 ? -58.488 -10.701 5.648 1.00 68.19 118 LYS A N 1
ATOM 929 C CA . LYS A 1 118 ? -57.142 -10.220 5.342 1.00 68.19 118 LYS A CA 1
ATOM 930 C C . LYS A 1 118 ? -57.251 -8.736 5.010 1.00 68.19 118 LYS A C 1
ATOM 932 O O . LYS A 1 118 ? -57.816 -8.389 3.974 1.00 68.19 118 LYS A O 1
ATOM 937 N N . ALA A 1 119 ? -56.697 -7.883 5.867 1.00 70.25 119 ALA A N 1
ATOM 938 C CA . ALA A 1 119 ? -56.416 -6.510 5.483 1.00 70.25 119 ALA A CA 1
ATOM 939 C C . ALA A 1 119 ? -55.571 -6.545 4.201 1.00 70.25 119 ALA A C 1
ATOM 941 O O . ALA A 1 119 ? -54.591 -7.294 4.120 1.00 70.25 119 ALA A O 1
ATOM 942 N N . GLY A 1 120 ? -55.979 -5.782 3.186 1.00 73.19 120 GLY A N 1
ATOM 943 C CA . GLY A 1 120 ? -55.156 -5.598 1.996 1.00 73.19 120 GLY A CA 1
ATOM 944 C C . GLY A 1 120 ? -53.812 -4.959 2.370 1.00 73.19 120 GLY A C 1
ATOM 945 O O . GLY A 1 120 ? -53.710 -4.341 3.435 1.00 73.19 120 GLY A O 1
ATOM 946 N N . PRO A 1 121 ? -52.778 -5.080 1.518 1.00 76.56 121 PRO A N 1
ATOM 947 C CA . PRO A 1 121 ? -51.580 -4.269 1.695 1.00 76.56 121 PRO A CA 1
ATOM 948 C C . PRO A 1 121 ? -51.981 -2.783 1.762 1.00 76.56 121 PRO A C 1
ATOM 950 O O . PRO A 1 121 ? -52.924 -2.387 1.065 1.00 76.56 121 PRO A O 1
ATOM 953 N N . PRO A 1 122 ? -51.309 -1.960 2.588 1.00 74.62 122 PRO A N 1
ATOM 954 C CA . PRO A 1 122 ? -51.592 -0.531 2.636 1.00 74.62 122 PRO A CA 1
ATOM 955 C C . PRO A 1 122 ? -51.448 0.069 1.235 1.00 74.62 122 PRO A C 1
ATOM 957 O O . PRO A 1 122 ? -50.579 -0.346 0.462 1.00 74.62 122 PRO A O 1
ATOM 960 N N . ALA A 1 123 ? -52.312 1.030 0.901 1.00 73.94 123 ALA A N 1
ATOM 961 C CA . ALA A 1 123 ? -52.223 1.737 -0.370 1.00 73.94 123 ALA A CA 1
ATOM 962 C C . ALA A 1 123 ? -50.825 2.358 -0.493 1.00 73.94 123 ALA A C 1
ATOM 964 O O . ALA A 1 123 ? -50.396 3.081 0.405 1.00 73.94 123 ALA A O 1
ATOM 965 N N . ALA A 1 124 ? -50.109 2.030 -1.571 1.00 72.94 124 ALA A N 1
ATOM 966 C CA . ALA A 1 124 ? -48.729 2.460 -1.746 1.00 72.94 124 ALA A CA 1
ATOM 967 C C . ALA A 1 124 ? -48.654 3.993 -1.747 1.00 72.94 124 ALA A C 1
ATOM 969 O O . ALA A 1 124 ? -49.278 4.649 -2.584 1.00 72.94 124 ALA A O 1
ATOM 970 N N . GLU A 1 125 ? -47.904 4.552 -0.797 1.00 73.50 125 GLU A N 1
ATOM 971 C CA . GLU A 1 125 ? -47.710 5.994 -0.694 1.00 73.50 125 GLU A CA 1
ATOM 972 C C . GLU A 1 125 ? -47.064 6.519 -1.981 1.00 73.50 125 GLU A C 1
ATOM 974 O O . GLU A 1 125 ? -46.095 5.954 -2.493 1.00 73.50 125 GLU A O 1
ATOM 979 N N . ALA A 1 126 ? -47.632 7.588 -2.539 1.00 71.25 126 ALA A N 1
ATOM 980 C CA . ALA A 1 126 ? -47.200 8.125 -3.820 1.00 71.25 126 ALA A CA 1
ATOM 981 C C . ALA A 1 126 ? -45.845 8.836 -3.678 1.00 71.25 126 ALA A C 1
ATOM 983 O O . ALA A 1 126 ? -45.784 10.024 -3.354 1.00 71.25 126 ALA A O 1
ATOM 984 N N . THR A 1 127 ? -44.756 8.106 -3.936 1.00 72.81 127 THR A N 1
ATOM 985 C CA . THR A 1 127 ? -43.391 8.647 -3.957 1.00 72.81 127 THR A CA 1
ATOM 986 C C . THR A 1 127 ? -43.323 9.875 -4.863 1.00 72.81 127 THR A C 1
ATOM 988 O O . THR A 1 127 ? -43.603 9.788 -6.061 1.00 72.81 127 THR A O 1
ATOM 991 N N . GLN A 1 128 ? -42.927 11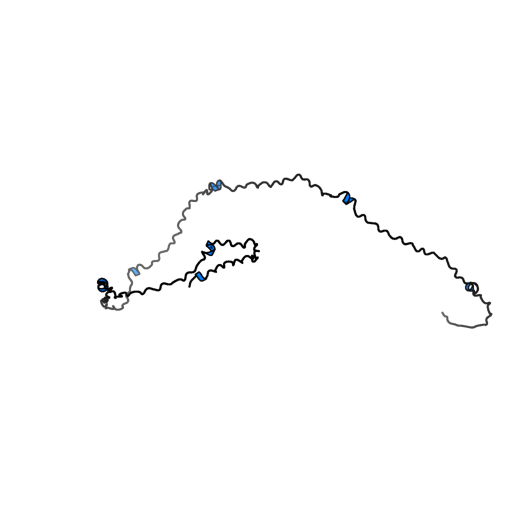.022 -4.306 1.00 75.12 128 GLN A N 1
ATOM 992 C CA . GLN A 1 128 ? -42.813 12.279 -5.049 1.00 75.12 128 GLN A CA 1
ATOM 993 C C . GLN A 1 128 ? -41.622 12.233 -6.019 1.00 75.12 128 GLN A C 1
ATOM 995 O O . GLN A 1 128 ? -40.511 12.656 -5.704 1.00 75.12 128 GLN A O 1
ATOM 1000 N N . SER A 1 129 ? -41.862 11.694 -7.215 1.00 75.75 129 SER A N 1
ATOM 1001 C CA . SER A 1 129 ? -40.875 11.599 -8.292 1.00 75.75 129 SER A CA 1
ATOM 1002 C C . SER A 1 129 ? -40.694 12.954 -8.987 1.00 75.75 129 SER A C 1
ATOM 1004 O O . SER A 1 129 ? -41.347 13.256 -9.986 1.00 75.75 129 SER A O 1
ATOM 1006 N N . GLY A 1 130 ? -39.824 13.794 -8.425 1.00 83.31 130 GLY A N 1
ATOM 1007 C CA . GLY A 1 130 ? -39.319 15.004 -9.076 1.00 83.31 130 GLY A CA 1
ATOM 1008 C C . GLY A 1 130 ? -38.048 14.729 -9.898 1.00 83.31 130 GLY A C 1
ATOM 1009 O O . GLY A 1 130 ? -37.299 13.805 -9.572 1.00 83.31 130 GLY A O 1
ATOM 1010 N N . PRO A 1 131 ? -37.753 15.524 -10.944 1.00 85.06 131 PRO A N 1
ATOM 1011 C CA . PRO A 1 131 ? -36.504 15.405 -11.693 1.00 85.06 131 PRO A CA 1
ATOM 1012 C C . PRO A 1 131 ? -35.304 15.799 -10.814 1.00 85.06 131 PRO A C 1
ATOM 1014 O O . PRO A 1 131 ? -35.127 16.964 -10.464 1.00 85.06 131 PRO A O 1
ATOM 1017 N N . PHE A 1 132 ? -34.469 14.821 -10.462 1.00 87.69 132 PHE A N 1
ATOM 1018 C CA . PHE A 1 132 ? -33.277 15.024 -9.638 1.00 87.69 132 PHE A CA 1
ATOM 1019 C C . PHE A 1 132 ? -32.055 15.392 -10.495 1.00 87.69 132 PHE A C 1
ATOM 1021 O O . PHE A 1 132 ? -31.469 14.533 -11.157 1.00 87.69 132 PHE A O 1
ATOM 1028 N N . ASP A 1 133 ? -31.630 16.659 -10.452 1.00 86.00 133 ASP A N 1
ATOM 1029 C CA . ASP A 1 133 ? -30.337 17.083 -11.010 1.00 86.00 133 ASP A CA 1
ATOM 1030 C C . ASP A 1 133 ? -29.190 16.671 -10.073 1.00 86.00 133 ASP A C 1
ATOM 1032 O O . ASP A 1 133 ? -28.701 17.447 -9.252 1.00 86.00 133 ASP A O 1
ATOM 1036 N N . GLY A 1 134 ? -28.754 15.418 -10.201 1.00 87.94 134 GLY A N 1
ATOM 1037 C CA . GLY A 1 134 ? -27.633 14.866 -9.437 1.00 87.94 134 GLY A CA 1
ATOM 1038 C C . GLY A 1 134 ? -26.246 15.382 -9.843 1.00 87.94 134 GLY A C 1
ATOM 1039 O O . GLY A 1 134 ? -25.244 14.856 -9.355 1.00 87.94 134 GLY A O 1
ATOM 1040 N N . SER A 1 135 ? -26.137 16.360 -10.752 1.00 88.19 135 SER A N 1
ATOM 1041 C CA . SER A 1 135 ? -24.838 16.808 -11.268 1.00 88.19 135 SER A CA 1
ATOM 1042 C C . SER A 1 135 ? -24.225 17.931 -10.420 1.00 88.19 135 SER A C 1
ATOM 1044 O O . SER A 1 135 ? -24.573 19.107 -10.512 1.00 88.19 135 SER A O 1
ATOM 1046 N N . THR A 1 136 ? -23.262 17.552 -9.577 1.00 92.12 136 THR A N 1
ATOM 1047 C CA . THR A 1 136 ? -22.571 18.472 -8.664 1.00 92.12 136 THR A CA 1
ATOM 1048 C C . THR A 1 136 ? -21.727 19.514 -9.405 1.00 92.12 136 THR A C 1
ATOM 1050 O O . THR A 1 136 ? -21.233 19.283 -10.511 1.00 92.12 136 THR A O 1
ATOM 1053 N N . THR A 1 137 ? -21.481 20.657 -8.756 1.00 93.38 137 THR A N 1
ATOM 1054 C CA . THR A 1 137 ? -20.563 21.698 -9.254 1.00 93.38 137 THR A CA 1
ATOM 1055 C C . THR A 1 137 ? -19.176 21.139 -9.573 1.00 93.38 137 THR A C 1
ATOM 1057 O O . THR A 1 137 ? -18.610 21.476 -10.609 1.00 93.38 137 THR A O 1
ATOM 1060 N N . TYR A 1 138 ? -18.661 20.230 -8.738 1.00 92.56 138 TYR A N 1
ATOM 1061 C CA . TYR A 1 138 ? -17.398 19.529 -8.974 1.00 92.56 138 TYR A CA 1
ATOM 1062 C C . TYR A 1 138 ? -17.440 18.667 -10.247 1.00 92.56 138 TYR A C 1
ATOM 1064 O O . TYR A 1 138 ? -16.572 18.809 -11.106 1.00 92.56 138 TYR A O 1
ATOM 1072 N N . GLY A 1 139 ? -18.476 17.834 -10.413 1.00 90.75 139 GLY A N 1
ATOM 1073 C CA . GLY A 1 139 ? -18.635 16.980 -11.596 1.00 90.75 139 GLY A CA 1
ATOM 1074 C C . GLY A 1 139 ? -18.801 17.767 -12.901 1.00 90.75 139 GLY A C 1
ATOM 1075 O O . GLY A 1 139 ? -18.315 17.334 -13.943 1.00 90.75 139 GLY A O 1
ATOM 1076 N N . ARG A 1 140 ? -19.424 18.954 -12.845 1.00 90.38 140 ARG A N 1
ATOM 1077 C CA . ARG A 1 140 ? -19.519 19.886 -13.983 1.00 90.38 140 ARG A CA 1
ATOM 1078 C C . ARG A 1 140 ? -18.196 20.609 -14.277 1.00 90.38 140 ARG A C 1
ATOM 1080 O O . ARG A 1 140 ? -17.881 20.838 -15.442 1.00 90.38 140 ARG A O 1
ATOM 1087 N N . ALA A 1 141 ? -17.428 20.980 -13.250 1.00 93.12 141 ALA A N 1
ATOM 1088 C CA . ALA A 1 141 ? -16.209 21.783 -13.396 1.00 93.12 141 ALA A CA 1
ATOM 1089 C C . ALA A 1 141 ? -14.958 20.968 -13.777 1.00 93.12 141 ALA A C 1
ATOM 1091 O O . ALA A 1 141 ? -14.109 21.473 -14.515 1.00 93.12 141 ALA A O 1
ATOM 1092 N N . PHE A 1 142 ? -14.847 19.718 -13.309 1.00 90.25 142 PHE A N 1
ATOM 1093 C CA . PHE A 1 142 ? -13.640 18.889 -13.443 1.00 90.25 142 PHE A CA 1
ATOM 1094 C C . PHE A 1 142 ? -13.865 17.570 -14.217 1.00 90.25 142 PHE A C 1
ATOM 1096 O O . PHE A 1 142 ? -13.558 16.494 -13.698 1.00 90.25 142 PHE A O 1
ATOM 1103 N N . PRO A 1 143 ? -14.369 17.603 -15.469 1.00 89.19 143 PRO A N 1
ATOM 1104 C CA . PRO A 1 143 ? -14.402 16.415 -16.318 1.00 89.19 143 PRO A CA 1
ATOM 1105 C C . PRO A 1 143 ? -12.979 15.978 -16.699 1.00 89.19 143 PRO A C 1
ATOM 1107 O O . PRO A 1 143 ? -12.077 16.809 -16.846 1.00 89.19 143 PRO A O 1
ATOM 1110 N N . LEU A 1 144 ? -12.784 14.677 -16.926 1.00 91.31 144 LEU A N 1
ATOM 1111 C CA . LEU A 1 144 ? -11.501 14.124 -17.365 1.00 91.31 144 LEU A CA 1
ATOM 1112 C C . LEU A 1 144 ? -11.183 14.582 -18.800 1.00 91.31 144 LEU A C 1
ATOM 1114 O O . LEU A 1 144 ? -11.695 14.034 -19.775 1.00 91.31 144 LEU A O 1
ATOM 1118 N N . ARG A 1 145 ? -10.340 15.610 -18.933 1.00 88.19 145 ARG A N 1
ATOM 1119 C CA . ARG A 1 145 ? -9.897 16.142 -20.229 1.00 88.19 145 ARG A CA 1
ATOM 1120 C C . ARG A 1 145 ? -8.728 15.321 -20.762 1.00 88.19 145 ARG A C 1
ATOM 1122 O O . ARG A 1 145 ? -7.725 15.157 -20.073 1.00 88.19 145 ARG A O 1
ATOM 1129 N N . GLN A 1 146 ? -8.833 14.857 -22.005 1.00 87.00 146 GLN A N 1
ATOM 1130 C CA . GLN A 1 146 ? -7.686 14.299 -22.718 1.00 87.00 146 GLN A CA 1
ATOM 1131 C C . GLN A 1 146 ? -6.689 15.425 -23.025 1.00 87.00 146 GLN A C 1
ATOM 1133 O O . GLN A 1 146 ? -7.066 16.472 -23.551 1.00 87.00 146 GLN A O 1
ATOM 1138 N N . VAL A 1 147 ? -5.423 15.205 -22.678 1.00 85.62 147 VAL A N 1
ATOM 1139 C CA . VAL A 1 147 ? -4.302 16.096 -23.001 1.00 85.62 147 VAL A CA 1
ATOM 1140 C C . VAL A 1 147 ? -3.565 15.491 -24.202 1.00 85.62 147 VAL A C 1
ATOM 1142 O O . VAL A 1 147 ? -3.428 14.265 -24.241 1.00 85.62 147 VAL A O 1
ATOM 1145 N N . PRO A 1 148 ? -3.093 16.287 -25.182 1.00 87.31 148 PRO A N 1
ATOM 1146 C CA . PRO A 1 148 ? -2.260 15.771 -26.264 1.00 87.31 148 PRO A CA 1
ATOM 1147 C C . PRO A 1 148 ? -1.058 14.986 -25.730 1.00 87.31 148 PRO A C 1
ATOM 1149 O O . PRO A 1 148 ? -0.459 15.367 -24.722 1.00 87.31 148 PRO A O 1
ATOM 1152 N N . ALA A 1 149 ? -0.694 13.901 -26.416 1.00 85.62 149 ALA A N 1
ATOM 1153 C CA . ALA A 1 149 ? 0.504 13.140 -26.079 1.00 85.62 149 ALA A CA 1
ATOM 1154 C C . ALA A 1 149 ? 1.749 14.055 -26.116 1.00 85.62 149 ALA A C 1
ATOM 1156 O O . ALA A 1 149 ? 1.822 14.942 -26.974 1.00 85.62 149 ALA A O 1
ATOM 1157 N N . PRO A 1 150 ? 2.730 13.862 -25.212 1.00 84.50 150 PRO A N 1
ATOM 1158 C CA . PRO A 1 150 ? 3.959 14.644 -25.242 1.00 84.50 150 PRO A CA 1
ATOM 1159 C C . PRO A 1 150 ? 4.676 14.450 -26.589 1.00 84.50 150 PRO A C 1
ATOM 1161 O O . PRO A 1 150 ? 4.640 13.346 -27.143 1.00 84.50 150 PRO A O 1
ATOM 1164 N N . PRO A 1 151 ? 5.334 15.492 -27.130 1.00 82.69 151 PRO A N 1
ATOM 1165 C CA . PRO A 1 151 ? 6.071 15.367 -28.380 1.00 82.69 151 PRO A CA 1
ATOM 1166 C C . PRO A 1 151 ? 7.164 14.303 -28.244 1.00 82.69 151 PRO A C 1
ATOM 1168 O O . PRO A 1 151 ? 7.841 14.219 -27.216 1.00 82.69 151 PRO A O 1
ATOM 1171 N N . ALA A 1 152 ? 7.345 13.499 -29.294 1.00 83.38 152 ALA A N 1
ATOM 1172 C CA . ALA A 1 152 ? 8.406 12.500 -29.337 1.00 83.38 152 ALA A CA 1
ATOM 1173 C C . ALA A 1 152 ? 9.783 13.161 -29.108 1.00 83.38 152 ALA A C 1
ATOM 1175 O O . ALA A 1 152 ? 10.010 14.278 -29.589 1.00 83.38 152 ALA A O 1
ATOM 1176 N N . PRO A 1 153 ? 10.712 12.505 -28.386 1.00 81.00 153 PRO A N 1
ATOM 1177 C CA . PRO A 1 153 ? 12.023 13.077 -28.106 1.00 81.00 153 PRO A CA 1
ATOM 1178 C C . PRO A 1 153 ? 12.768 13.351 -29.414 1.00 81.00 153 PRO A C 1
ATOM 1180 O O . PRO A 1 153 ? 12.976 12.448 -30.224 1.00 81.00 153 PRO A O 1
ATOM 1183 N N . VAL A 1 154 ? 13.179 14.605 -29.620 1.00 77.94 154 VAL A N 1
ATOM 1184 C CA . VAL A 1 154 ? 13.869 15.029 -30.844 1.00 77.94 154 VAL A CA 1
ATOM 1185 C C . VAL A 1 154 ? 15.278 14.440 -30.866 1.00 77.94 154 VAL A C 1
ATOM 1187 O O . VAL A 1 154 ? 16.231 15.030 -30.352 1.00 77.94 154 VAL A O 1
ATOM 1190 N N . THR A 1 155 ? 15.422 13.279 -31.502 1.00 74.25 155 THR A N 1
ATOM 1191 C CA . THR A 1 155 ? 16.715 12.719 -31.897 1.00 74.25 155 THR A CA 1
ATOM 1192 C C . THR A 1 155 ? 17.353 13.647 -32.925 1.00 74.25 155 THR A C 1
ATOM 1194 O O . THR A 1 155 ? 17.065 13.565 -34.120 1.00 74.25 155 THR A O 1
ATOM 1197 N N . ARG A 1 156 ? 18.210 14.564 -32.466 1.00 72.62 156 ARG A N 1
ATOM 1198 C CA . ARG A 1 156 ? 19.030 15.381 -33.364 1.00 72.62 156 ARG A CA 1
ATOM 1199 C C . ARG A 1 156 ? 20.001 14.468 -34.100 1.00 72.62 156 ARG A C 1
ATOM 1201 O O . ARG A 1 156 ? 20.954 13.978 -33.500 1.00 72.62 156 ARG A O 1
ATOM 1208 N N . ALA A 1 157 ? 19.753 14.266 -35.391 1.00 69.44 157 ALA A N 1
ATOM 1209 C CA . ALA A 1 157 ? 20.728 13.672 -36.288 1.00 69.44 157 ALA A CA 1
ATOM 1210 C C . ALA A 1 157 ? 22.025 14.489 -36.199 1.00 69.44 157 ALA A C 1
ATOM 1212 O O . ALA A 1 157 ? 22.027 15.701 -36.420 1.00 69.44 157 ALA A O 1
ATOM 1213 N N . THR A 1 158 ? 23.120 13.841 -35.815 1.00 71.56 158 THR A N 1
ATOM 1214 C CA . THR A 1 158 ? 24.440 14.462 -35.862 1.00 71.56 158 THR A CA 1
ATOM 1215 C C . THR A 1 158 ? 24.879 14.549 -37.315 1.00 71.56 158 THR A C 1
ATOM 1217 O O . THR A 1 158 ? 24.873 13.529 -37.999 1.00 71.56 158 THR A O 1
ATOM 1220 N N . ASN A 1 159 ? 25.338 15.722 -37.762 1.00 71.81 159 ASN A N 1
ATOM 1221 C CA . ASN A 1 159 ? 25.941 15.932 -39.091 1.00 71.81 159 ASN A CA 1
ATOM 1222 C C . ASN A 1 159 ? 27.345 15.292 -39.202 1.00 71.81 159 ASN A C 1
ATOM 1224 O O . ASN A 1 159 ? 28.267 15.868 -39.771 1.00 71.81 159 ASN A O 1
ATOM 1228 N N . ILE A 1 160 ? 27.525 14.125 -38.584 1.00 74.88 160 ILE A N 1
ATOM 1229 C CA . ILE A 1 160 ? 28.718 13.296 -38.670 1.00 74.88 160 ILE A CA 1
ATOM 1230 C C . ILE A 1 160 ? 28.430 12.314 -39.797 1.00 74.88 160 ILE A C 1
ATOM 1232 O O . ILE A 1 160 ? 27.780 11.288 -39.590 1.00 74.88 160 ILE A O 1
ATOM 1236 N N . GLU A 1 161 ? 28.877 12.660 -41.001 1.00 75.12 161 GLU A N 1
ATOM 1237 C CA . GLU A 1 161 ? 28.929 11.705 -42.103 1.00 75.12 161 GLU A CA 1
ATOM 1238 C C . GLU A 1 161 ? 29.742 10.482 -41.662 1.00 75.12 161 GLU A C 1
ATOM 1240 O O . GLU A 1 161 ? 30.770 10.604 -40.986 1.00 75.12 161 GLU A O 1
ATOM 1245 N N . SER A 1 162 ? 29.275 9.285 -42.018 1.00 73.62 162 SER A N 1
ATOM 1246 C CA . SER A 1 162 ? 29.962 8.041 -41.681 1.00 73.62 162 SER A CA 1
ATOM 1247 C C . SER A 1 162 ? 31.242 7.920 -42.508 1.00 73.62 162 SER A C 1
ATOM 1249 O O . SER A 1 162 ? 31.234 7.336 -43.593 1.00 73.62 162 SER A O 1
ATOM 1251 N N . SER A 1 163 ? 32.331 8.499 -41.995 1.00 76.38 163 SER A N 1
ATOM 1252 C CA . SER A 1 163 ? 33.667 8.380 -42.577 1.00 76.38 163 SER A CA 1
ATOM 1253 C C . SER A 1 163 ? 33.978 6.910 -42.869 1.00 76.38 163 SER A C 1
ATOM 1255 O O . SER A 1 163 ? 33.737 6.037 -42.030 1.00 76.38 163 SER A O 1
ATOM 1257 N N . GLY A 1 164 ? 34.449 6.642 -44.089 1.00 80.88 164 GLY A N 1
ATOM 1258 C CA . GLY A 1 164 ? 34.617 5.285 -44.603 1.00 80.88 164 GLY A CA 1
ATOM 1259 C C . GLY A 1 164 ? 35.612 4.442 -43.792 1.00 80.88 164 GLY A C 1
ATOM 1260 O O . GLY A 1 164 ? 36.405 4.980 -43.014 1.00 80.88 164 GLY A O 1
ATOM 1261 N N . PRO A 1 165 ? 35.606 3.108 -43.973 1.00 84.31 165 PRO A N 1
ATOM 1262 C CA . PRO A 1 165 ? 36.516 2.217 -43.261 1.00 84.31 165 PRO A CA 1
ATOM 1263 C C . PRO A 1 165 ? 37.976 2.629 -43.495 1.00 84.31 165 PRO A C 1
ATOM 1265 O O . PRO A 1 165 ? 38.444 2.696 -44.631 1.00 84.31 165 PRO A O 1
ATOM 1268 N N . PHE A 1 166 ? 38.699 2.905 -42.409 1.00 86.44 166 PHE A N 1
ATOM 1269 C CA . PHE A 1 166 ? 40.080 3.376 -42.469 1.00 86.44 166 PHE A CA 1
ATOM 1270 C C . PHE A 1 166 ? 41.022 2.275 -42.980 1.00 86.44 166 PHE A C 1
ATOM 1272 O O . PHE A 1 166 ? 41.390 1.354 -42.247 1.00 86.44 166 PHE A O 1
ATOM 1279 N N . VAL A 1 167 ? 41.442 2.392 -44.241 1.00 78.62 167 VAL A N 1
ATOM 1280 C CA . VAL A 1 167 ? 42.434 1.508 -44.871 1.00 78.62 167 VAL A CA 1
ATOM 1281 C C . VAL A 1 167 ? 43.833 1.893 -44.378 1.00 78.62 167 VAL A C 1
ATOM 1283 O O . VAL A 1 167 ? 44.588 2.599 -45.042 1.00 78.62 167 VAL A O 1
ATOM 1286 N N . GLY A 1 168 ? 44.158 1.458 -43.158 1.00 83.88 168 GLY A N 1
ATOM 1287 C CA . GLY A 1 168 ? 45.417 1.737 -42.460 1.00 83.88 168 GLY A CA 1
ATOM 1288 C C . GLY A 1 168 ? 46.626 0.981 -43.021 1.00 83.88 168 GLY A C 1
ATOM 1289 O O . GLY A 1 168 ? 47.260 0.196 -42.309 1.00 83.88 168 GLY A O 1
ATOM 1290 N N . GLU A 1 169 ? 46.944 1.190 -44.296 1.00 85.00 169 GLU A N 1
ATOM 1291 C CA . GLU A 1 169 ? 48.119 0.618 -44.955 1.00 85.00 169 GLU A CA 1
ATOM 1292 C C . GLU A 1 169 ? 49.217 1.667 -45.134 1.00 85.00 169 GLU A C 1
ATOM 1294 O O . GLU A 1 169 ? 49.088 2.624 -45.894 1.00 85.00 169 GLU A O 1
ATOM 1299 N N . SER A 1 170 ? 50.326 1.487 -44.415 1.00 88.44 170 SER A N 1
ATOM 1300 C CA . SER A 1 170 ? 51.537 2.273 -44.631 1.00 88.44 170 SER A CA 1
ATOM 1301 C C . SER A 1 170 ? 52.319 1.738 -45.832 1.00 88.44 170 SER A C 1
ATOM 1303 O O . SER A 1 170 ? 52.309 0.536 -46.102 1.00 88.44 170 SER A O 1
ATOM 1305 N N . LEU A 1 171 ? 53.075 2.616 -46.501 1.00 91.31 171 LEU A N 1
ATOM 1306 C CA . LEU A 1 171 ? 53.938 2.250 -47.632 1.00 91.31 171 LEU A CA 1
ATOM 1307 C C . LEU A 1 171 ? 54.869 1.067 -47.308 1.00 91.31 171 LEU A C 1
ATOM 1309 O O . LEU A 1 171 ? 55.096 0.206 -48.150 1.00 91.31 171 LEU A O 1
ATOM 1313 N N . TYR A 1 172 ? 55.381 0.993 -46.076 1.00 90.56 172 TYR A N 1
ATOM 1314 C CA . TYR A 1 172 ? 56.195 -0.134 -45.617 1.00 90.56 172 TYR A CA 1
ATOM 1315 C C . TYR A 1 172 ? 55.412 -1.459 -45.612 1.00 90.56 172 TYR A C 1
ATOM 1317 O O . TYR A 1 172 ? 55.911 -2.472 -46.094 1.00 90.56 172 TYR A O 1
ATOM 1325 N N . LYS A 1 173 ? 54.168 -1.453 -45.112 1.00 87.31 173 LYS A N 1
ATOM 1326 C CA . LYS A 1 173 ? 53.323 -2.652 -45.008 1.00 87.31 173 LYS A CA 1
ATOM 1327 C C . LYS A 1 173 ? 52.902 -3.196 -46.380 1.00 87.31 173 LYS A C 1
ATOM 1329 O O . LYS A 1 173 ? 52.763 -4.408 -46.515 1.00 87.31 173 LYS A O 1
ATOM 1334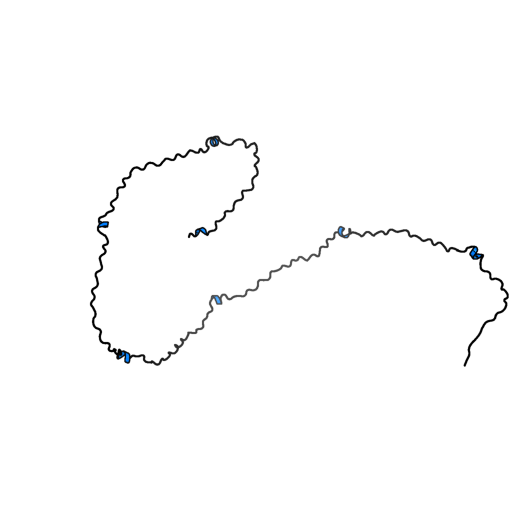 N N . SER A 1 174 ? 52.724 -2.331 -47.380 1.00 84.50 174 SER A N 1
ATOM 1335 C CA . SER A 1 174 ? 52.400 -2.753 -48.750 1.00 84.50 174 SER A CA 1
ATOM 1336 C C . SER A 1 174 ? 53.627 -3.175 -49.569 1.00 84.50 174 SER A C 1
ATOM 1338 O O . SER A 1 174 ? 53.519 -4.085 -50.387 1.00 84.50 174 SER A O 1
ATOM 1340 N N . THR A 1 175 ? 54.801 -2.570 -49.347 1.00 87.62 175 THR A N 1
ATOM 1341 C CA . THR A 1 175 ? 56.013 -2.870 -50.139 1.00 87.62 175 THR A CA 1
ATOM 1342 C C . THR A 1 175 ? 56.858 -4.024 -49.592 1.00 87.62 175 THR A C 1
ATOM 1344 O O . THR A 1 175 ? 57.416 -4.782 -50.383 1.00 87.62 175 THR A O 1
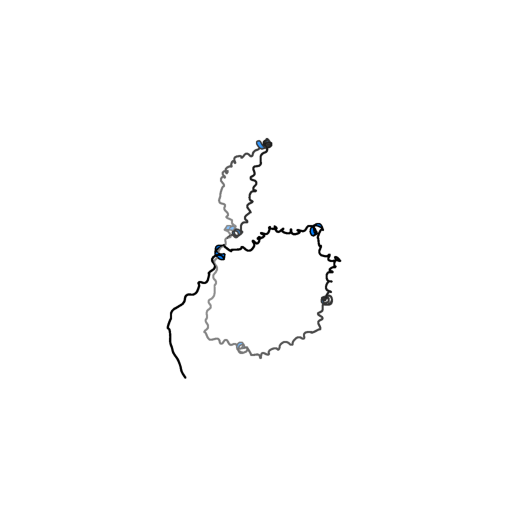ATOM 1347 N N . PHE A 1 176 ? 56.933 -4.222 -48.271 1.00 84.81 176 PHE A N 1
ATOM 1348 C CA . PHE A 1 176 ? 57.758 -5.270 -47.650 1.00 84.81 176 PHE A CA 1
ATOM 1349 C C . PHE A 1 176 ? 56.934 -6.510 -47.277 1.00 84.81 176 PHE A C 1
ATOM 1351 O O . PHE A 1 176 ? 56.796 -6.875 -46.109 1.00 84.81 176 PHE A O 1
ATOM 1358 N N . THR A 1 177 ? 56.386 -7.177 -48.294 1.00 83.56 177 THR A N 1
ATOM 1359 C CA . THR A 1 177 ? 55.695 -8.469 -48.150 1.00 83.56 177 THR A CA 1
ATOM 1360 C C . THR A 1 177 ? 56.639 -9.649 -48.425 1.00 83.56 177 THR A C 1
ATOM 1362 O O . THR A 1 177 ? 57.708 -9.495 -49.019 1.00 83.56 177 THR A O 1
ATOM 1365 N N . ASN A 1 178 ? 56.275 -10.853 -47.968 1.00 84.69 178 ASN A N 1
ATOM 1366 C CA . ASN A 1 178 ? 57.090 -12.060 -48.154 1.00 84.69 178 ASN A CA 1
ATOM 1367 C C . ASN A 1 178 ? 56.980 -12.590 -49.596 1.00 84.69 178 ASN A C 1
ATOM 1369 O O . ASN A 1 178 ? 56.198 -13.499 -49.883 1.00 84.69 178 ASN A O 1
ATOM 1373 N N . MET A 1 179 ? 57.767 -12.005 -50.499 1.00 81.12 179 MET A N 1
ATOM 1374 C CA . MET A 1 179 ? 57.898 -12.448 -51.886 1.00 81.12 179 MET A CA 1
ATOM 1375 C C . MET A 1 179 ? 58.502 -13.860 -51.929 1.00 81.12 179 MET A C 1
ATOM 1377 O O . MET A 1 179 ? 59.679 -14.061 -51.637 1.00 81.12 179 MET A O 1
ATOM 1381 N N . GLY A 1 180 ? 57.675 -14.851 -52.271 1.00 79.44 180 GLY A N 1
ATOM 1382 C CA . GLY A 1 180 ? 58.019 -16.268 -52.157 1.00 79.44 180 GLY A CA 1
ATOM 1383 C C . GLY A 1 180 ? 59.249 -16.673 -52.977 1.00 79.44 180 GLY A C 1
ATOM 1384 O O . GLY A 1 180 ? 59.226 -16.652 -54.206 1.00 79.44 180 GLY A O 1
ATOM 1385 N N . ASN A 1 181 ? 60.310 -17.106 -52.290 1.00 78.62 181 ASN A N 1
ATOM 1386 C CA . ASN A 1 181 ? 61.561 -17.532 -52.918 1.00 78.62 181 ASN A CA 1
ATOM 1387 C C . ASN A 1 181 ? 61.356 -18.724 -53.872 1.00 78.62 181 ASN A C 1
ATOM 1389 O O . ASN A 1 181 ? 61.002 -19.828 -53.447 1.00 78.62 181 ASN A O 1
ATOM 1393 N N . ALA A 1 182 ? 61.647 -18.521 -55.159 1.00 77.06 182 ALA A N 1
ATOM 1394 C CA . ALA A 1 182 ? 61.578 -19.571 -56.169 1.00 77.06 182 ALA A CA 1
ATOM 1395 C C . ALA A 1 182 ? 62.592 -20.695 -55.873 1.00 77.06 182 ALA A C 1
ATOM 1397 O O . ALA A 1 182 ? 63.806 -20.475 -55.831 1.00 77.06 182 ALA A O 1
ATOM 1398 N N . LYS A 1 183 ? 62.097 -21.926 -55.692 1.00 77.25 183 LYS A N 1
ATOM 1399 C CA . LYS A 1 183 ? 62.939 -23.105 -55.444 1.00 77.25 183 LYS A CA 1
ATOM 1400 C C . LYS A 1 183 ? 63.790 -23.401 -56.684 1.00 77.25 183 LYS A C 1
ATOM 1402 O O . LYS A 1 183 ? 63.269 -23.809 -57.718 1.00 77.25 183 LYS A O 1
ATOM 1407 N N . ARG A 1 184 ? 65.111 -23.220 -56.586 1.00 75.75 184 ARG A N 1
ATOM 1408 C CA . ARG A 1 184 ? 66.040 -23.563 -57.675 1.00 75.75 184 ARG A CA 1
ATOM 1409 C C . ARG A 1 184 ? 66.140 -25.084 -57.799 1.00 75.75 184 ARG A C 1
ATOM 1411 O O . ARG A 1 184 ? 66.675 -25.740 -56.909 1.00 75.75 184 ARG A O 1
ATOM 1418 N N . HIS A 1 185 ? 65.653 -25.642 -58.903 1.00 78.50 185 HIS A N 1
ATOM 1419 C CA . HIS A 1 185 ? 65.805 -27.067 -59.190 1.00 78.50 185 HIS A CA 1
ATOM 1420 C C . HIS A 1 185 ? 67.276 -27.390 -59.528 1.00 78.50 185 HIS A C 1
ATOM 1422 O O . HIS A 1 185 ? 67.862 -26.706 -60.374 1.00 78.50 185 HIS A O 1
ATOM 1428 N N . PRO A 1 186 ? 67.898 -28.409 -58.902 1.00 77.81 186 PRO A N 1
ATOM 1429 C CA . PRO A 1 186 ? 69.269 -28.796 -59.215 1.00 77.81 186 PRO A CA 1
ATOM 1430 C C . PRO A 1 186 ? 69.334 -29.424 -60.613 1.00 77.81 186 PRO A C 1
ATOM 1432 O O . PRO A 1 186 ? 68.718 -30.459 -60.876 1.00 77.81 186 PRO A O 1
ATOM 1435 N N . LYS A 1 187 ? 70.091 -28.803 -61.525 1.00 77.88 187 LYS A N 1
ATOM 1436 C CA . LYS A 1 187 ? 70.252 -29.287 -62.901 1.00 77.88 187 LYS A CA 1
ATOM 1437 C C . LYS A 1 187 ? 71.214 -30.480 -62.923 1.00 77.88 187 LYS A C 1
ATOM 1439 O O . LYS A 1 187 ? 72.427 -30.307 -62.992 1.00 77.88 187 LYS A O 1
ATOM 1444 N N . ARG A 1 188 ? 70.664 -31.692 -62.832 1.00 76.69 188 ARG A N 1
ATOM 1445 C CA . ARG A 1 188 ? 71.420 -32.948 -62.953 1.00 76.69 188 ARG A CA 1
ATOM 1446 C C . ARG A 1 188 ? 71.973 -33.063 -64.388 1.00 76.69 188 ARG A C 1
ATOM 1448 O O . ARG A 1 188 ? 71.1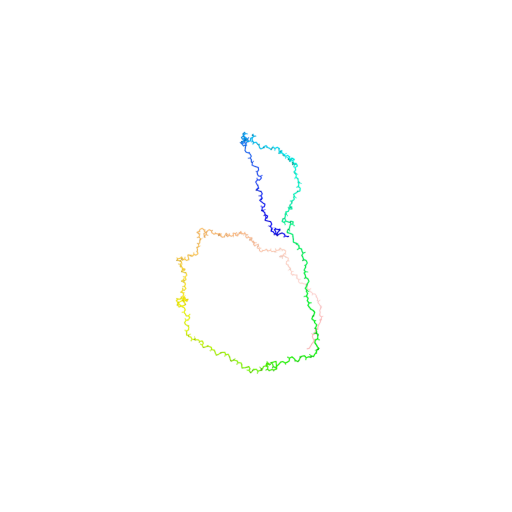92 -32.852 -65.318 1.00 76.69 188 ARG A O 1
ATOM 1455 N N . PRO A 1 189 ? 73.266 -33.371 -64.604 1.00 70.75 189 PRO A N 1
ATOM 1456 C CA . PRO A 1 189 ? 73.753 -33.697 -65.941 1.00 70.75 189 PRO A CA 1
ATOM 1457 C C . PRO A 1 189 ? 73.054 -34.971 -66.428 1.00 70.75 189 PRO A C 1
ATOM 1459 O O . PRO A 1 189 ? 72.876 -35.918 -65.657 1.00 70.75 189 PRO A O 1
ATOM 1462 N N . GLY A 1 190 ? 72.614 -34.979 -67.686 1.00 73.50 190 GLY A N 1
ATOM 1463 C CA . GLY A 1 190 ? 72.009 -36.162 -68.291 1.00 73.50 190 GLY A CA 1
ATOM 1464 C C . GLY A 1 190 ? 73.067 -37.231 -68.553 1.00 73.50 190 GLY A C 1
ATOM 1465 O O . GLY A 1 190 ? 74.168 -36.909 -68.994 1.00 73.50 190 GLY A O 1
ATOM 1466 N N . GLN A 1 191 ? 72.735 -38.501 -68.312 1.00 70.06 191 GLN A N 1
ATOM 1467 C CA . GLN A 1 191 ? 73.507 -39.598 -68.890 1.00 70.06 191 GLN A CA 1
ATOM 1468 C C . GLN A 1 191 ? 73.135 -39.715 -70.367 1.00 70.06 191 GLN A C 1
ATOM 1470 O O . GLN A 1 191 ? 72.147 -40.355 -70.721 1.00 70.06 191 GLN A O 1
ATOM 1475 N N . GLU A 1 192 ? 73.928 -39.075 -71.217 1.00 73.69 192 GLU A N 1
ATOM 1476 C CA . GLU A 1 192 ? 73.902 -39.307 -72.654 1.00 73.69 192 GLU A CA 1
ATOM 1477 C C . GLU A 1 192 ? 74.355 -40.748 -72.924 1.00 73.69 192 GLU A C 1
ATOM 1479 O O . GLU A 1 192 ? 75.514 -41.114 -72.709 1.00 73.69 192 GLU A O 1
ATOM 1484 N N . ARG A 1 193 ? 73.413 -41.608 -73.325 1.00 69.69 193 ARG A N 1
ATOM 1485 C CA . ARG A 1 193 ? 73.712 -42.994 -73.686 1.00 69.69 193 ARG A CA 1
ATOM 1486 C C . ARG A 1 193 ? 74.280 -43.003 -75.099 1.00 69.69 193 ARG A C 1
ATOM 1488 O O . ARG A 1 193 ? 73.519 -43.093 -76.055 1.00 69.69 193 ARG A O 1
ATOM 1495 N N . VAL A 1 194 ? 75.605 -42.920 -75.203 1.00 76.38 194 VAL A N 1
ATOM 1496 C CA . VAL A 1 194 ? 76.332 -43.041 -76.475 1.00 76.38 194 VAL A CA 1
ATOM 1497 C C . VAL A 1 194 ? 75.860 -44.294 -77.214 1.00 76.38 194 VAL A C 1
ATOM 1499 O O . VAL A 1 194 ? 75.974 -45.411 -76.702 1.00 76.38 194 VAL A O 1
ATOM 1502 N N . GLU A 1 195 ? 75.311 -44.106 -78.411 1.00 75.62 195 GLU A N 1
ATOM 1503 C CA . GLU A 1 195 ? 74.848 -45.204 -79.251 1.00 75.62 195 GLU A CA 1
ATOM 1504 C C . GLU A 1 195 ? 76.050 -45.866 -79.932 1.00 75.62 195 GLU A C 1
ATOM 1506 O O . GLU A 1 195 ? 76.605 -45.371 -80.911 1.00 75.62 195 GLU A O 1
ATOM 1511 N N . THR A 1 196 ? 76.479 -47.005 -79.389 1.00 74.50 196 THR A N 1
ATOM 1512 C CA . THR A 1 196 ? 77.443 -47.884 -80.055 1.00 74.50 196 THR A CA 1
ATOM 1513 C C . THR A 1 196 ? 76.819 -48.432 -81.335 1.00 74.50 196 THR A C 1
ATOM 1515 O O . THR A 1 196 ? 75.783 -49.097 -81.267 1.00 74.50 196 THR A O 1
ATOM 1518 N N . GLY A 1 197 ? 77.449 -48.155 -82.480 1.00 80.62 197 GLY A N 1
ATOM 1519 C CA . GLY A 1 197 ? 76.958 -48.552 -83.802 1.00 80.62 197 GLY A CA 1
ATOM 1520 C C . GLY A 1 197 ? 76.794 -50.070 -84.002 1.00 80.62 197 GLY A C 1
ATOM 1521 O O . GLY A 1 197 ? 77.242 -50.866 -83.171 1.00 80.62 197 GLY A O 1
ATOM 1522 N N . PRO A 1 198 ? 76.147 -50.489 -85.106 1.00 79.94 198 PRO A N 1
ATOM 1523 C CA . PRO A 1 198 ? 75.781 -51.882 -85.344 1.00 79.94 198 PRO A CA 1
ATOM 1524 C C . PRO A 1 198 ? 77.007 -52.805 -85.394 1.00 79.94 198 PRO A C 1
ATOM 1526 O O . PRO A 1 198 ? 77.933 -52.606 -86.178 1.00 79.94 198 PRO A O 1
ATOM 1529 N N . PHE A 1 199 ? 76.985 -53.842 -84.558 1.00 81.38 199 PHE A N 1
ATOM 1530 C CA . PHE A 1 199 ? 78.041 -54.846 -84.457 1.00 81.38 199 PHE A CA 1
ATOM 1531 C C . PHE A 1 199 ? 77.931 -55.886 -85.583 1.00 81.38 199 PHE A C 1
ATOM 1533 O O . PHE A 1 199 ? 76.930 -56.599 -85.673 1.00 81.38 199 PHE A O 1
ATOM 1540 N N . CYS A 1 200 ? 78.971 -56.020 -86.410 1.00 74.44 200 CYS A N 1
ATOM 1541 C CA . CYS A 1 200 ? 79.077 -57.102 -87.389 1.00 74.44 200 CYS A CA 1
ATOM 1542 C C . CYS A 1 200 ? 79.452 -58.424 -86.692 1.00 74.44 200 CYS A C 1
ATOM 1544 O O . CYS A 1 200 ? 80.613 -58.705 -86.406 1.00 74.44 200 CYS A O 1
ATOM 1546 N N . GLY A 1 201 ? 78.445 -59.255 -86.411 1.00 79.19 201 GLY A N 1
ATOM 1547 C CA . GLY A 1 201 ? 78.593 -60.552 -85.735 1.00 79.19 201 GLY A CA 1
ATOM 1548 C C . GLY A 1 201 ? 79.101 -61.699 -86.618 1.00 79.19 201 GLY A C 1
ATOM 1549 O O . GLY A 1 201 ? 78.821 -62.867 -86.323 1.00 79.19 201 GLY A O 1
ATOM 1550 N N . ASP A 1 202 ? 79.800 -61.389 -87.708 1.00 82.19 202 ASP A N 1
ATOM 1551 C CA . ASP A 1 202 ? 80.203 -62.353 -88.728 1.00 82.19 202 ASP A CA 1
ATOM 1552 C C . ASP A 1 202 ? 81.565 -62.962 -88.397 1.00 82.19 202 ASP A C 1
ATOM 1554 O O . ASP A 1 202 ? 82.595 -62.290 -88.364 1.00 82.19 202 ASP A O 1
ATOM 1558 N N . THR A 1 203 ? 81.573 -64.269 -88.148 1.00 84.38 203 THR A N 1
ATOM 1559 C CA . THR A 1 203 ? 82.799 -65.030 -87.903 1.00 84.38 203 THR A CA 1
ATOM 1560 C C . THR A 1 203 ? 83.256 -65.715 -89.184 1.00 84.38 203 THR A C 1
ATOM 1562 O O . THR A 1 203 ? 82.439 -66.139 -90.002 1.00 84.38 203 THR A O 1
ATOM 1565 N N . THR A 1 204 ? 84.569 -65.891 -89.345 1.00 82.62 204 THR A N 1
ATOM 1566 C CA . THR A 1 204 ? 85.152 -66.578 -90.512 1.00 82.62 204 THR A CA 1
ATOM 1567 C C . THR A 1 204 ? 84.497 -67.936 -90.768 1.00 82.62 204 THR A C 1
ATOM 1569 O O . THR A 1 204 ? 84.155 -68.230 -91.907 1.00 82.62 204 THR A O 1
ATOM 1572 N N . TYR A 1 205 ? 84.224 -68.709 -89.710 1.00 86.12 205 TYR A N 1
ATOM 1573 C CA . TYR A 1 205 ? 83.537 -70.002 -89.787 1.00 86.12 205 TYR A CA 1
ATOM 1574 C C . TYR A 1 205 ? 82.147 -69.927 -90.444 1.00 86.12 205 TYR A C 1
ATOM 1576 O O . TYR A 1 205 ? 81.834 -70.763 -91.291 1.00 86.12 205 TYR A O 1
ATOM 1584 N N . ARG A 1 206 ? 81.321 -68.924 -90.096 1.00 83.88 206 ARG A N 1
ATOM 1585 C CA . ARG A 1 206 ? 79.984 -68.738 -90.698 1.00 83.88 206 ARG A CA 1
ATOM 1586 C C . ARG A 1 206 ? 80.064 -68.493 -92.204 1.00 83.88 206 ARG A C 1
ATOM 1588 O O . ARG A 1 206 ? 79.208 -68.974 -92.938 1.00 83.88 206 ARG A O 1
ATOM 1595 N N . ASN A 1 207 ? 81.104 -67.791 -92.651 1.00 83.81 207 ASN A N 1
ATOM 1596 C CA . ASN A 1 207 ? 81.260 -67.400 -94.050 1.00 83.81 207 ASN A CA 1
ATOM 1597 C C . ASN A 1 207 ? 81.971 -68.469 -94.900 1.00 83.81 207 ASN A C 1
ATOM 1599 O O . ASN A 1 207 ? 81.757 -68.514 -96.109 1.00 83.81 207 ASN A O 1
ATOM 1603 N N . THR A 1 208 ? 82.802 -69.339 -94.308 1.00 81.81 208 THR A N 1
ATOM 1604 C CA . THR A 1 208 ? 83.536 -70.380 -95.055 1.00 81.81 208 THR A CA 1
ATOM 1605 C C . THR A 1 208 ? 82.818 -71.729 -95.131 1.00 81.81 208 THR A C 1
ATOM 1607 O O . THR A 1 208 ? 82.972 -72.427 -96.134 1.00 81.81 208 THR A O 1
ATOM 1610 N N . TYR A 1 209 ? 82.022 -72.104 -94.123 1.00 82.75 209 TYR A N 1
ATOM 1611 C CA . TYR A 1 209 ? 81.369 -73.421 -94.034 1.00 82.75 209 TYR A CA 1
ATOM 1612 C C . TYR A 1 209 ? 79.869 -73.378 -94.370 1.00 82.75 209 TYR A C 1
ATOM 1614 O O . TYR A 1 209 ? 79.029 -73.890 -93.631 1.00 82.75 209 TYR A O 1
ATOM 1622 N N . VAL A 1 210 ? 79.526 -72.786 -95.517 1.00 83.31 210 VAL A N 1
ATOM 1623 C CA . VAL A 1 210 ? 78.167 -72.863 -96.083 1.00 83.31 210 VAL A CA 1
ATOM 1624 C C . VAL A 1 210 ? 77.877 -74.256 -96.675 1.00 83.31 210 VAL A C 1
ATOM 1626 O O . VAL A 1 210 ? 78.773 -74.865 -97.271 1.00 83.31 210 VAL A O 1
ATOM 1629 N N . PRO A 1 211 ? 76.642 -74.783 -96.544 1.00 85.06 211 PRO A N 1
ATOM 1630 C CA . PRO A 1 211 ? 76.291 -76.113 -97.034 1.00 85.06 211 PRO A CA 1
ATOM 1631 C C . PRO A 1 211 ? 76.341 -76.170 -98.565 1.00 85.06 211 PRO A C 1
ATOM 1633 O O . PRO A 1 211 ? 75.652 -75.421 -99.257 1.00 85.06 211 PRO A O 1
ATOM 1636 N N . LYS A 1 212 ? 77.144 -77.093 -99.099 1.00 82.12 212 LYS A N 1
ATOM 1637 C CA . LYS A 1 212 ? 77.228 -77.379 -100.537 1.00 82.12 212 LYS A CA 1
ATOM 1638 C C . LYS A 1 212 ? 76.349 -78.584 -100.856 1.00 82.12 212 LYS A C 1
ATOM 1640 O O . LYS A 1 212 ? 76.409 -79.584 -100.145 1.00 82.12 212 LYS A O 1
ATOM 1645 N N . GLN A 1 213 ? 75.553 -78.499 -101.920 1.00 80.50 213 GLN A N 1
ATOM 1646 C CA . GLN A 1 213 ? 74.779 -79.648 -102.393 1.00 80.50 213 GLN A CA 1
ATOM 1647 C C . GLN A 1 213 ? 75.736 -80.731 -102.910 1.00 80.50 213 GLN A C 1
ATOM 1649 O O . GLN A 1 213 ? 76.666 -80.437 -103.663 1.00 80.50 213 GLN A O 1
ATOM 1654 N N . ALA A 1 214 ? 75.521 -81.975 -102.485 1.00 74.38 214 ALA A N 1
ATOM 1655 C CA . ALA A 1 214 ? 76.224 -83.125 -103.039 1.00 74.38 214 ALA A CA 1
ATOM 1656 C C . ALA A 1 214 ? 75.665 -83.457 -104.432 1.00 74.38 214 ALA A C 1
ATOM 1658 O O . ALA A 1 214 ? 74.473 -83.274 -104.680 1.00 74.38 214 ALA A O 1
ATOM 1659 N N . ALA A 1 215 ? 76.512 -83.969 -105.327 1.00 72.81 215 ALA A N 1
ATOM 1660 C CA . ALA A 1 215 ? 76.048 -84.486 -106.611 1.00 72.81 215 ALA A CA 1
ATOM 1661 C C . ALA A 1 215 ? 75.085 -85.678 -106.393 1.00 72.81 215 ALA A C 1
ATOM 1663 O O . ALA A 1 215 ? 75.312 -86.470 -105.469 1.00 72.81 215 ALA A O 1
ATOM 1664 N N . PRO A 1 216 ? 74.016 -85.809 -107.201 1.00 75.44 216 PRO A N 1
ATOM 1665 C CA . PRO A 1 216 ? 73.015 -86.856 -107.021 1.00 75.44 216 PRO A CA 1
ATOM 1666 C C . PRO A 1 216 ? 73.589 -88.264 -107.246 1.00 75.44 216 PRO A C 1
ATOM 1668 O O . PRO A 1 216 ? 74.558 -88.454 -107.980 1.00 75.44 216 PRO A O 1
ATOM 1671 N N . ARG A 1 217 ? 72.951 -89.254 -106.614 1.00 68.69 217 ARG A N 1
ATOM 1672 C CA . ARG A 1 217 ? 73.159 -90.691 -106.848 1.00 68.69 217 ARG A CA 1
ATOM 1673 C C . ARG A 1 217 ? 71.981 -91.259 -107.636 1.00 68.69 217 ARG A C 1
ATOM 1675 O O . ARG A 1 217 ? 70.848 -90.837 -107.423 1.00 68.69 217 ARG A O 1
ATOM 1682 N N . GLU A 1 218 ? 72.257 -92.236 -108.489 1.00 53.97 218 GLU A N 1
ATOM 1683 C CA . GLU A 1 218 ? 71.242 -92.987 -109.237 1.00 53.97 218 GLU A CA 1
ATOM 1684 C C . GLU A 1 218 ? 70.541 -94.018 -108.316 1.00 53.97 218 GLU A C 1
ATOM 1686 O O . GLU A 1 218 ? 71.235 -94.657 -107.516 1.00 53.97 218 GLU A O 1
ATOM 1691 N N . PRO A 1 219 ? 69.196 -94.157 -108.364 1.00 69.44 219 PRO A N 1
ATOM 1692 C CA . PRO A 1 219 ? 68.441 -95.080 -107.509 1.00 69.44 219 PRO A CA 1
ATOM 1693 C C . PRO A 1 219 ? 67.816 -96.278 -108.256 1.00 69.44 219 PRO A C 1
ATOM 1695 O O . PRO A 1 219 ? 67.348 -96.143 -109.385 1.00 69.44 219 PRO A O 1
ATOM 1698 N N . ASP A 1 220 ? 67.705 -97.415 -107.561 1.00 52.53 220 ASP A N 1
ATOM 1699 C CA . ASP A 1 220 ? 66.911 -98.586 -107.971 1.00 52.53 220 ASP A CA 1
ATOM 1700 C C . ASP A 1 220 ? 65.478 -98.572 -107.379 1.00 52.53 220 ASP A C 1
ATOM 1702 O O . ASP A 1 220 ? 65.119 -97.700 -106.586 1.00 52.53 220 ASP A O 1
ATOM 1706 N N . CYS A 1 221 ? 64.625 -99.501 -107.832 1.00 56.03 221 CYS A N 1
ATOM 1707 C CA . CYS A 1 221 ? 63.168 -99.305 -107.907 1.00 56.03 221 CYS A CA 1
ATOM 1708 C C . CYS A 1 221 ? 62.315 -99.691 -106.668 1.00 56.03 221 CYS A C 1
ATOM 1710 O O . CYS A 1 221 ? 62.764 -100.356 -105.736 1.00 56.03 221 CYS A O 1
ATOM 1712 N N . VAL A 1 222 ? 61.041 -99.273 -106.709 1.00 68.12 222 VAL A N 1
ATOM 1713 C CA . VAL A 1 222 ? 59.971 -99.432 -105.693 1.00 68.12 222 VAL A CA 1
ATOM 1714 C C . VAL A 1 222 ? 58.960 -100.520 -106.131 1.00 68.12 222 VAL A C 1
ATOM 1716 O O . VAL A 1 222 ? 59.046 -100.992 -107.266 1.00 68.12 222 VAL A O 1
ATOM 1719 N N . PRO A 1 223 ? 57.996 -100.942 -105.282 1.00 65.25 223 PRO A N 1
ATOM 1720 C CA . PRO A 1 223 ? 56.606 -100.492 -105.518 1.00 65.25 223 PRO A CA 1
ATOM 1721 C C . PRO A 1 223 ? 55.747 -100.266 -104.243 1.00 65.25 223 PRO A C 1
ATOM 1723 O O . PRO A 1 223 ? 56.162 -100.578 -103.129 1.00 65.25 223 PRO A O 1
ATOM 1726 N N . CYS A 1 224 ? 54.533 -99.722 -104.429 1.00 59.34 224 CYS A N 1
ATOM 1727 C CA . CYS A 1 224 ? 53.586 -99.265 -103.392 1.00 59.34 224 CYS A CA 1
ATOM 1728 C C . CYS A 1 224 ? 52.114 -99.604 -103.756 1.00 59.34 224 CYS A C 1
ATOM 1730 O O . CYS A 1 224 ? 51.871 -100.121 -104.844 1.00 59.34 224 CYS A O 1
ATOM 1732 N N . CYS A 1 225 ? 51.158 -99.159 -102.914 1.00 54.12 225 CYS A N 1
ATOM 1733 C CA . CYS A 1 225 ? 49.709 -99.009 -103.208 1.00 54.12 225 CYS A CA 1
ATOM 1734 C C . CYS A 1 225 ? 48.914 -100.338 -103.319 1.00 54.12 225 CYS A C 1
ATOM 1736 O O . CYS A 1 225 ? 49.512 -101.407 -103.225 1.00 54.12 225 CYS A O 1
ATOM 1738 N N . SER A 1 226 ? 47.578 -100.366 -103.424 1.00 52.75 226 SER A N 1
ATOM 1739 C CA . SER A 1 226 ? 46.529 -99.325 -103.610 1.00 52.75 226 SER A CA 1
ATOM 1740 C C . SER A 1 226 ? 45.412 -99.454 -102.521 1.00 52.75 226 SER A C 1
ATOM 1742 O O . SER A 1 226 ? 45.790 -99.798 -101.402 1.00 52.75 226 SER A O 1
ATOM 1744 N N . ASP A 1 227 ? 44.102 -99.148 -102.626 1.00 54.91 227 ASP A N 1
ATOM 1745 C CA . ASP A 1 227 ? 43.162 -98.747 -103.709 1.00 54.91 227 ASP A CA 1
ATOM 1746 C C . ASP A 1 227 ? 41.862 -98.099 -103.117 1.00 54.91 227 ASP A C 1
ATOM 1748 O O . ASP A 1 227 ? 41.929 -97.652 -101.968 1.00 54.91 227 ASP A O 1
ATOM 1752 N N . CYS A 1 228 ? 40.721 -98.119 -103.847 1.00 51.66 228 CYS A N 1
ATOM 1753 C CA . CYS A 1 228 ? 39.300 -97.953 -103.399 1.00 51.66 228 CYS A CA 1
ATOM 1754 C C . CYS A 1 228 ? 38.745 -96.511 -103.230 1.00 51.66 228 CYS A C 1
ATOM 1756 O O . CYS A 1 228 ? 39.410 -95.672 -102.623 1.00 51.66 228 CYS A O 1
ATOM 1758 N N . ASP A 1 229 ? 37.524 -96.120 -103.650 1.00 55.66 229 ASP A N 1
ATOM 1759 C CA . ASP A 1 229 ? 36.443 -96.635 -104.553 1.00 55.66 229 ASP A CA 1
ATOM 1760 C C . ASP A 1 229 ? 35.772 -95.356 -105.200 1.00 55.66 229 ASP A C 1
ATOM 1762 O O . ASP A 1 229 ? 36.121 -94.249 -104.770 1.00 55.66 229 ASP A O 1
ATOM 1766 N N . ASP A 1 230 ? 34.906 -95.279 -106.233 1.00 65.00 230 ASP A N 1
ATOM 1767 C CA . ASP A 1 230 ? 33.869 -96.119 -106.899 1.00 65.00 230 ASP A CA 1
ATOM 1768 C C . ASP A 1 230 ? 32.587 -96.371 -106.045 1.00 65.00 230 ASP A C 1
ATOM 1770 O O . ASP A 1 230 ? 32.686 -96.651 -104.855 1.00 65.00 230 ASP A O 1
ATOM 1774 N N . ASP A 1 231 ? 31.318 -96.282 -106.480 1.00 62.56 231 ASP A N 1
ATOM 1775 C CA . ASP A 1 231 ? 30.579 -95.727 -107.653 1.00 62.56 231 ASP A CA 1
ATOM 1776 C C . ASP A 1 231 ? 29.281 -95.058 -107.052 1.00 62.56 231 ASP A C 1
ATOM 1778 O O . ASP A 1 231 ? 29.198 -94.954 -105.822 1.00 62.56 231 ASP A O 1
ATOM 1782 N N . GLU A 1 232 ? 28.214 -94.543 -107.688 1.00 55.97 232 GLU A N 1
ATOM 1783 C CA . GLU A 1 232 ? 27.621 -94.493 -109.049 1.00 55.97 232 GLU A CA 1
ATOM 1784 C C . GLU A 1 232 ? 27.002 -93.082 -109.261 1.00 55.97 232 GLU A C 1
ATOM 1786 O O . GLU A 1 232 ? 26.385 -92.565 -108.294 1.00 55.97 232 GLU A O 1
#